Protein AF-A0A2S0NF89-F1 (afdb_monomer)

Organism: NCBI:txid1868589

Nearest PDB structures (foldseek):
  8f7n-assembly1_A-2  TM=2.399E-01  e=6.587E+00  Sinorhizobium meliloti

Sequence (178 aa):
MDDAQRKGRALWDAVATHLDEKYGTGPEWGEPDYHTLAAEPFEVRMLFVLGSIEYNIANGGWGQFLWNCLPHWRLMIDIAEKAYPMTGAPRHAEALGDLRRCCLHSEADAMATKRRAIAERNFLVHTYPLFGEFLDRARAYDDGQWQHVFYGDDAHLALLSWLAANEGLFRRYLGQVQ

Foldseek 3Di:
DDPLLVLLVVLLVLLQVVVCVVPVDGDQLQDPPGPLCVVPDLLSSLLCLLVLQLVQCQPQRLLSSLLRRPPPSVVSLVSPLVVCVLLPNNLVNVLSVVSVVLSVVCVVVSVVLSVVCVVVVVPPDDDSVSSVVSSVVSCVVPVPPSSVSSNDCVSVSSSSSSSSVPVQVSCVVSVNHD

Mean predicted aligned error: 4.63 Å

Radius of gyration: 16.93 Å; Cα contacts (8 Å, |Δi|>4): 186; chains: 1; bounding box: 43×29×52 Å

Solvent-accessible surface area (backbone atoms only — not comparable to full-atom values): 9806 Å² total; per-residue (Å²): 133,57,71,49,31,53,48,1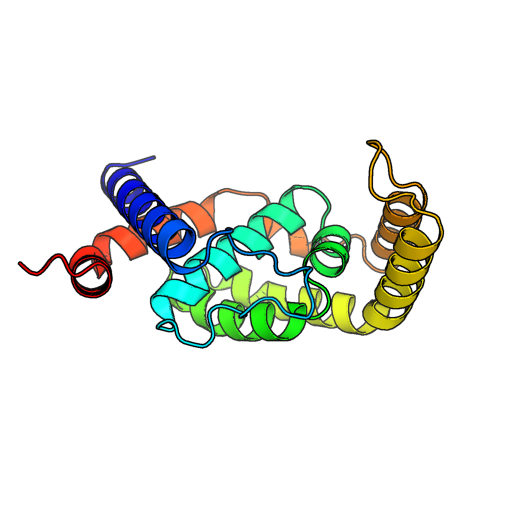0,47,55,51,49,53,52,53,50,51,53,45,28,72,73,64,75,53,70,93,49,49,45,44,85,83,47,73,80,53,72,91,49,57,69,80,60,43,38,52,59,38,47,53,48,51,37,54,25,37,54,73,53,31,66,43,38,30,46,61,50,21,35,79,46,47,64,62,41,50,64,44,36,55,57,40,26,51,74,32,73,27,48,71,56,28,63,41,44,59,58,50,50,53,51,42,68,71,44,44,68,58,48,54,54,44,51,53,48,38,59,75,68,63,49,82,79,62,101,66,46,65,63,55,53,55,48,40,52,55,39,45,72,76,53,80,49,78,69,53,62,72,43,64,54,61,65,54,60,49,32,38,18,37,43,43,40,76,42,40,74,59,56,32,48,72,71,68,49,74,128

InterPro domains:
  IPR025402 DNA mimic protein DMP19, C-terminal [PF14300] (42-120)

Secondary structure (DSSP, 8-state):
--HHHHHHHHHHHHHHHHHHHHHSS---TT-TT--TTTTS-HHHHHHHHHHHHHHHHHHH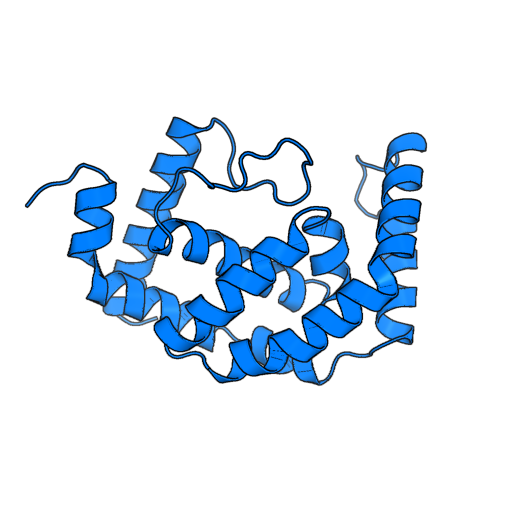HHHHHHHHHTTTHHHHHHHHHHHHHHTT-HHHHHHHHHHHHHHHHHHHHHHHHHHHHHHTTGGGSS--HHHHHHHHHHHHH---GGGGGGSSSHHHHHHHHHHHHTHHHHHHHTT---

pLDDT: mean 90.22, std 11.33, range [38.53, 98.44]

Structure (mmCIF, N/CA/C/O backbone):
data_AF-A0A2S0NF89-F1
#
_entry.id   AF-A0A2S0NF89-F1
#
loop_
_atom_site.group_PDB
_atom_site.id
_atom_site.type_symbol
_atom_site.label_atom_id
_atom_site.label_alt_id
_atom_site.label_comp_id
_atom_site.label_asym_id
_atom_site.label_entity_id
_atom_site.label_seq_id
_atom_site.pdbx_PDB_ins_code
_atom_site.Cartn_x
_atom_site.Cartn_y
_atom_site.Cartn_z
_atom_site.occupancy
_atom_site.B_iso_or_equiv
_atom_site.auth_seq_id
_atom_site.auth_comp_id
_atom_site.auth_asym_id
_atom_site.auth_atom_id
_atom_site.pdbx_PDB_model_num
ATOM 1 N N . MET A 1 1 ? -18.432 10.507 4.276 1.00 85.75 1 MET A N 1
ATOM 2 C CA . MET A 1 1 ? -17.743 9.964 5.458 1.00 85.75 1 MET A CA 1
ATOM 3 C C . MET A 1 1 ? -18.674 10.016 6.664 1.00 85.75 1 MET A C 1
ATOM 5 O O . MET A 1 1 ? -19.148 11.103 6.996 1.00 85.75 1 MET A O 1
ATOM 9 N N . ASP A 1 2 ? -18.983 8.873 7.270 1.00 95.50 2 ASP A N 1
ATOM 10 C CA . ASP A 1 2 ? -19.835 8.757 8.460 1.00 95.50 2 ASP A CA 1
ATOM 11 C C . ASP A 1 2 ? -19.042 8.904 9.777 1.00 95.50 2 ASP A C 1
ATOM 13 O O . ASP A 1 2 ? -17.865 9.273 9.777 1.00 95.50 2 ASP A O 1
ATOM 17 N N . ASP A 1 3 ? -19.709 8.694 10.914 1.00 96.44 3 ASP A N 1
ATOM 18 C CA . ASP A 1 3 ? -19.094 8.849 12.235 1.00 96.44 3 ASP A CA 1
ATOM 19 C C . ASP A 1 3 ? -18.033 7.790 12.548 1.00 96.44 3 ASP A C 1
ATOM 21 O O . ASP A 1 3 ? -16.957 8.119 13.053 1.00 96.44 3 ASP A O 1
ATOM 25 N N . ALA A 1 4 ? -18.296 6.536 12.171 1.00 95.62 4 ALA A N 1
ATOM 26 C CA . ALA A 1 4 ? -17.339 5.452 12.332 1.00 95.62 4 ALA A CA 1
ATOM 27 C C . ALA A 1 4 ? -16.079 5.735 11.508 1.00 95.62 4 ALA A C 1
ATOM 29 O O . ALA A 1 4 ? -14.970 5.657 12.024 1.00 95.62 4 ALA A O 1
ATOM 30 N N . GLN A 1 5 ? -16.237 6.173 10.263 1.00 97.06 5 GLN A N 1
ATOM 31 C CA . GLN A 1 5 ? -15.121 6.492 9.380 1.00 97.06 5 GLN A CA 1
ATOM 32 C C . GLN A 1 5 ? -14.290 7.677 9.895 1.00 97.06 5 GLN A C 1
ATOM 34 O O . GLN A 1 5 ? -13.062 7.615 9.874 1.00 97.06 5 GLN A O 1
ATOM 39 N N . ARG A 1 6 ? -14.921 8.731 10.437 1.00 97.56 6 ARG A N 1
ATOM 40 C CA . ARG A 1 6 ? -14.189 9.841 11.080 1.00 97.56 6 ARG A CA 1
ATOM 41 C C . ARG A 1 6 ? -13.385 9.375 12.293 1.00 97.56 6 ARG A C 1
ATOM 43 O O . ARG A 1 6 ? -12.233 9.773 12.455 1.00 97.56 6 ARG A O 1
ATOM 50 N N . LYS A 1 7 ? -13.971 8.517 13.131 1.00 97.38 7 LYS A N 1
ATOM 51 C CA . LYS A 1 7 ? -13.284 7.926 14.286 1.00 97.38 7 LYS A CA 1
ATOM 52 C C . LYS A 1 7 ? -12.113 7.041 13.855 1.00 97.38 7 LYS A C 1
ATOM 54 O O . LYS A 1 7 ? -11.029 7.144 14.422 1.00 97.38 7 LYS A O 1
ATOM 59 N N . GLY A 1 8 ? -12.316 6.214 12.832 1.00 97.19 8 GLY A N 1
ATOM 60 C CA . GLY A 1 8 ? -11.269 5.396 12.228 1.00 97.19 8 GLY A CA 1
ATOM 61 C C . GLY A 1 8 ? -10.119 6.236 11.689 1.00 97.19 8 GLY A C 1
ATOM 62 O O . GLY A 1 8 ? -8.961 5.920 11.946 1.00 97.19 8 GLY A O 1
ATOM 63 N N . ARG A 1 9 ? -10.428 7.354 11.021 1.00 97.50 9 ARG A N 1
ATOM 64 C CA . ARG A 1 9 ? -9.419 8.299 10.531 1.00 97.50 9 ARG A CA 1
ATOM 65 C C . ARG A 1 9 ? -8.596 8.892 11.671 1.00 97.50 9 ARG A C 1
ATOM 67 O O . ARG A 1 9 ? -7.375 8.890 11.589 1.00 97.50 9 ARG A O 1
ATOM 74 N N . ALA A 1 10 ? -9.243 9.326 12.750 1.00 97.19 10 ALA A N 1
ATOM 75 C CA . ALA A 1 10 ? -8.533 9.856 13.913 1.00 97.19 10 ALA A CA 1
ATOM 76 C C . ALA A 1 10 ? -7.601 8.811 14.559 1.00 97.19 10 ALA A C 1
ATOM 78 O O . ALA A 1 10 ? -6.503 9.149 14.996 1.00 97.19 10 ALA A O 1
ATOM 79 N N . LEU A 1 11 ? -8.015 7.538 14.597 1.00 97.00 11 LEU A N 1
ATOM 80 C CA . LEU A 1 11 ? -7.164 6.441 15.070 1.00 97.00 11 LEU A CA 1
ATOM 81 C C . LEU A 1 11 ? -5.983 6.181 14.135 1.00 97.00 11 LEU A C 1
ATOM 83 O O . LEU A 1 11 ? -4.871 6.000 14.623 1.00 97.00 11 LEU A O 1
ATOM 87 N N . TRP A 1 12 ? -6.205 6.188 12.817 1.00 95.94 12 TRP A N 1
ATOM 88 C CA . TRP A 1 12 ? -5.118 6.088 11.844 1.00 95.94 12 TRP A CA 1
ATOM 89 C C . TRP A 1 12 ? -4.093 7.192 12.067 1.00 95.94 12 TRP A C 1
ATOM 91 O O . TRP A 1 12 ? -2.909 6.898 12.201 1.00 95.94 12 TRP A O 1
ATOM 101 N N . ASP A 1 13 ? -4.543 8.447 12.120 1.00 95.31 13 ASP A N 1
ATOM 102 C CA . ASP A 1 13 ? -3.663 9.605 12.271 1.00 95.31 13 ASP A CA 1
ATOM 103 C C . ASP A 1 13 ? -2.830 9.484 13.561 1.00 95.31 13 ASP A C 1
ATOM 105 O O . ASP A 1 13 ? -1.622 9.701 13.533 1.00 95.31 13 ASP A O 1
ATOM 109 N N . ALA A 1 14 ? -3.430 9.027 14.667 1.00 95.94 14 ALA A N 1
ATOM 110 C CA . ALA A 1 14 ? -2.710 8.780 15.918 1.00 95.94 14 ALA A CA 1
ATOM 111 C C . ALA A 1 14 ? -1.657 7.660 15.808 1.00 95.94 14 ALA A C 1
ATOM 113 O O . ALA A 1 14 ? -0.559 7.796 16.345 1.00 95.94 14 ALA A O 1
ATOM 114 N N . VAL A 1 15 ? -1.968 6.560 15.110 1.00 94.62 15 VAL A N 1
ATOM 115 C CA . VAL A 1 15 ? -1.006 5.474 14.844 1.00 94.62 15 VAL A CA 1
ATOM 116 C C . VAL A 1 15 ? 0.136 5.961 13.954 1.00 94.62 15 VAL A C 1
ATOM 118 O O . VAL A 1 15 ? 1.290 5.646 14.232 1.00 94.62 15 VAL A O 1
ATOM 121 N N . ALA A 1 16 ? -0.165 6.747 12.920 1.00 91.75 16 ALA A N 1
ATOM 122 C CA . ALA A 1 16 ? 0.840 7.335 12.041 1.00 91.75 16 ALA A CA 1
ATOM 123 C C . ALA A 1 16 ? 1.781 8.264 12.816 1.00 91.75 16 ALA A C 1
ATOM 125 O O . ALA A 1 16 ? 2.987 8.057 12.773 1.00 91.75 16 ALA A O 1
ATOM 126 N N . THR A 1 17 ? 1.241 9.192 13.615 1.00 91.88 17 THR A N 1
ATOM 127 C CA . THR A 1 17 ? 2.055 10.064 14.477 1.00 91.88 17 THR A CA 1
ATOM 128 C C . THR A 1 17 ? 2.935 9.262 15.435 1.00 91.88 17 THR A C 1
ATOM 130 O O . THR A 1 17 ? 4.120 9.552 15.558 1.00 91.88 17 THR A O 1
ATOM 133 N N . HIS A 1 18 ? 2.394 8.221 16.074 1.00 92.00 18 HIS A N 1
ATOM 134 C CA . HIS A 1 18 ? 3.176 7.377 16.979 1.00 92.00 18 HIS A CA 1
ATOM 135 C C . HIS A 1 18 ? 4.356 6.686 16.277 1.00 92.00 18 HIS A C 1
ATOM 137 O O . HIS A 1 18 ? 5.455 6.607 16.827 1.00 92.00 18 HIS A O 1
ATOM 143 N N . LEU A 1 19 ? 4.140 6.179 15.062 1.00 89.19 19 LEU A N 1
ATOM 144 C CA . LEU A 1 19 ? 5.197 5.544 14.279 1.00 89.19 19 LEU A CA 1
ATOM 145 C C . LEU A 1 19 ? 6.230 6.556 13.782 1.00 89.19 19 LEU A C 1
ATOM 147 O O . LEU A 1 19 ? 7.422 6.265 13.860 1.00 89.19 19 LEU A O 1
ATOM 151 N N . ASP A 1 20 ? 5.797 7.737 13.343 1.00 87.62 20 ASP A N 1
ATOM 152 C CA . ASP A 1 20 ? 6.694 8.821 12.936 1.00 87.62 20 ASP A CA 1
ATOM 153 C C . ASP A 1 20 ? 7.600 9.251 14.102 1.00 87.62 20 ASP A C 1
ATOM 155 O O . ASP A 1 20 ? 8.805 9.414 13.927 1.00 87.62 20 ASP A O 1
ATOM 159 N N . GLU A 1 21 ? 7.061 9.356 15.321 1.00 88.94 21 GLU A N 1
ATOM 160 C CA . GLU A 1 21 ? 7.846 9.642 16.531 1.00 88.94 21 GLU A CA 1
ATOM 161 C C . GLU A 1 21 ? 8.834 8.516 16.872 1.00 88.94 21 GLU A C 1
ATOM 163 O O . GLU A 1 21 ? 9.964 8.778 17.289 1.00 88.94 21 GLU A O 1
ATOM 168 N N . LYS A 1 22 ? 8.418 7.256 16.700 1.00 87.25 22 LYS A N 1
ATOM 169 C CA . LYS A 1 22 ? 9.229 6.076 17.026 1.00 87.25 22 LYS A CA 1
ATOM 170 C C . LYS A 1 22 ? 10.379 5.857 16.043 1.00 87.25 22 LYS A C 1
ATOM 172 O O . LYS A 1 22 ? 11.439 5.379 16.450 1.00 87.25 22 LYS A O 1
ATOM 177 N N . TYR A 1 23 ? 10.163 6.166 14.769 1.00 83.00 23 TYR A N 1
ATOM 178 C CA . TYR A 1 23 ? 11.062 5.785 13.682 1.00 83.00 23 TYR A CA 1
ATOM 179 C C . TYR A 1 23 ? 11.687 6.962 12.926 1.00 83.00 23 TYR A C 1
ATOM 181 O O . TYR A 1 23 ? 12.639 6.763 12.176 1.00 83.00 23 TYR A O 1
ATOM 189 N N . GLY A 1 24 ? 11.227 8.191 13.165 1.00 76.88 24 GLY A N 1
ATOM 190 C CA . GLY A 1 24 ? 11.804 9.427 12.630 1.00 76.88 24 GLY A CA 1
ATOM 191 C C . GLY A 1 24 ? 11.343 9.794 11.218 1.00 76.88 24 GLY A C 1
ATOM 192 O O . GLY A 1 24 ? 11.373 10.974 10.871 1.00 76.88 24 GLY A O 1
ATOM 193 N N . THR A 1 25 ? 10.885 8.827 10.422 1.00 66.38 25 THR A N 1
ATOM 194 C CA . THR A 1 25 ? 10.228 9.039 9.126 1.00 66.38 25 THR A CA 1
ATOM 195 C C . THR A 1 25 ? 9.093 8.032 8.932 1.00 66.38 25 THR A C 1
ATOM 197 O O . THR A 1 25 ? 9.130 6.915 9.456 1.00 66.38 25 THR A O 1
ATOM 200 N N . GLY A 1 26 ? 8.067 8.437 8.180 1.00 61.22 26 GLY A N 1
ATOM 201 C CA . GLY A 1 26 ? 6.953 7.564 7.815 1.00 61.22 26 GLY A CA 1
ATOM 202 C C . GLY A 1 26 ? 7.373 6.429 6.869 1.00 61.22 26 GLY A C 1
ATOM 203 O O . GLY A 1 26 ? 8.541 6.317 6.493 1.00 61.22 26 GLY A O 1
ATOM 204 N N . PRO A 1 27 ? 6.439 5.547 6.467 1.00 60.66 27 PRO A N 1
ATOM 2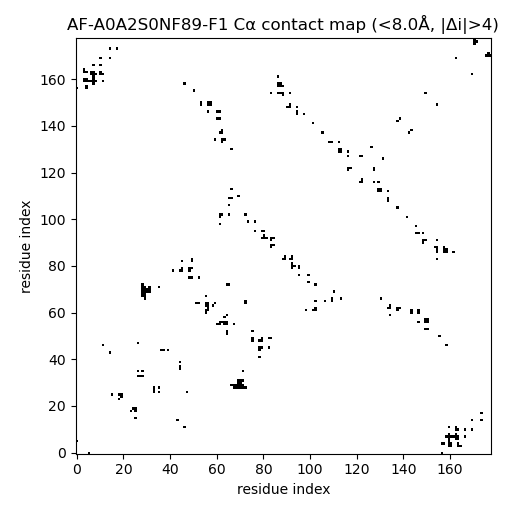05 C CA . PRO A 1 27 ? 6.793 4.398 5.655 1.00 60.66 27 PRO A CA 1
ATOM 206 C C . PRO A 1 27 ? 7.371 4.695 4.276 1.00 60.66 27 PRO A C 1
ATOM 208 O O . PRO A 1 27 ? 6.649 5.056 3.351 1.00 60.66 27 PRO A O 1
ATOM 211 N N . GLU A 1 28 ? 8.667 4.425 4.115 1.00 74.69 28 GLU A N 1
ATOM 212 C CA . GLU A 1 28 ? 9.392 4.524 2.850 1.00 74.69 28 GLU A CA 1
ATOM 213 C C . GLU A 1 28 ? 9.614 3.129 2.251 1.00 74.69 28 GLU A C 1
ATOM 215 O O . GLU A 1 28 ? 10.706 2.569 2.262 1.00 74.69 28 GLU A O 1
ATOM 220 N N . TRP A 1 29 ? 8.559 2.543 1.680 1.00 78.50 29 TRP A N 1
ATOM 221 C CA . TRP A 1 29 ? 8.601 1.205 1.060 1.00 78.50 29 TRP A CA 1
ATOM 222 C C . TRP A 1 29 ? 9.600 1.063 -0.102 1.00 78.50 29 TRP A C 1
ATOM 224 O O . TRP A 1 29 ? 9.869 -0.051 -0.555 1.00 78.50 29 TRP A O 1
ATOM 234 N N . GLY A 1 30 ? 10.120 2.185 -0.601 1.00 70.50 30 GLY A N 1
ATOM 235 C CA . GLY A 1 30 ? 11.118 2.247 -1.661 1.00 70.50 30 GLY A CA 1
ATOM 236 C C . GLY A 1 30 ? 12.563 2.155 -1.175 1.00 70.50 30 GLY A C 1
ATOM 237 O O . GLY A 1 30 ? 13.449 1.989 -2.020 1.00 70.50 30 GLY A O 1
ATOM 238 N N . GLU A 1 31 ? 12.792 2.265 0.137 1.00 74.88 31 GLU A N 1
ATOM 239 C CA . GLU A 1 31 ? 14.116 2.229 0.752 1.00 74.88 31 GLU A CA 1
ATOM 240 C C . GLU A 1 31 ? 14.493 0.791 1.153 1.00 74.88 31 GLU A C 1
ATOM 242 O O . GLU A 1 31 ? 13.755 0.135 1.899 1.00 74.88 31 GLU 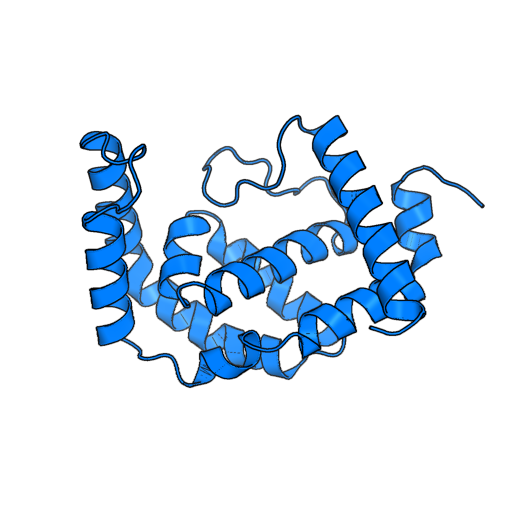A O 1
ATOM 247 N N . PRO A 1 32 ? 15.637 0.254 0.684 1.00 72.06 32 PRO A N 1
ATOM 248 C CA . PRO A 1 32 ? 16.055 -1.113 1.000 1.00 72.06 32 PRO A CA 1
ATOM 249 C C . PRO A 1 32 ? 16.185 -1.384 2.502 1.00 72.06 32 PRO A C 1
ATOM 251 O O . PRO A 1 32 ? 15.793 -2.457 2.957 1.00 72.06 32 PRO A O 1
ATOM 254 N N . ASP A 1 33 ? 16.676 -0.395 3.251 1.00 69.00 33 ASP A N 1
ATOM 255 C CA . ASP A 1 33 ? 16.909 -0.480 4.696 1.00 69.00 33 ASP A CA 1
ATOM 256 C C . ASP A 1 33 ? 15.690 -0.043 5.524 1.00 69.00 33 ASP A C 1
ATOM 258 O O . ASP A 1 33 ? 15.758 0.028 6.753 1.00 69.00 33 ASP A O 1
ATOM 262 N N . TYR A 1 34 ? 14.555 0.235 4.872 1.00 72.69 34 TYR A N 1
ATOM 263 C CA . TYR A 1 34 ? 13.322 0.550 5.575 1.00 72.69 34 TYR A CA 1
ATOM 264 C C . TYR A 1 34 ? 12.933 -0.609 6.495 1.00 72.69 34 TYR A C 1
ATOM 266 O O . TYR A 1 34 ? 12.860 -1.765 6.079 1.00 72.69 34 TYR A O 1
ATOM 274 N N . HIS A 1 35 ? 12.611 -0.310 7.753 1.00 71.81 35 HIS A N 1
ATOM 275 C CA . HIS A 1 35 ? 12.354 -1.313 8.791 1.00 71.81 35 HIS A CA 1
ATOM 276 C C . HIS A 1 35 ? 11.091 -2.172 8.565 1.00 71.81 35 HIS A C 1
ATOM 278 O O . HIS A 1 35 ? 10.733 -2.971 9.431 1.00 71.81 35 HIS A O 1
ATOM 284 N N . THR A 1 36 ? 10.385 -1.992 7.435 1.00 76.88 36 THR A N 1
ATOM 285 C CA . THR A 1 36 ? 9.167 -2.707 6.973 1.00 76.88 36 THR A CA 1
ATOM 286 C C . THR A 1 36 ? 8.047 -2.846 8.010 1.00 76.88 36 THR A C 1
ATOM 288 O O . THR A 1 36 ? 7.109 -3.624 7.830 1.00 76.88 36 THR A O 1
ATOM 291 N N . LEU A 1 37 ? 8.150 -2.088 9.108 1.00 83.88 37 LEU A N 1
ATOM 292 C CA . LEU A 1 37 ? 7.318 -2.187 10.300 1.00 83.88 37 LEU A CA 1
ATOM 293 C C . LEU A 1 37 ? 7.291 -3.620 10.858 1.00 83.88 37 LEU A C 1
ATOM 295 O O . LEU A 1 37 ? 6.318 -4.020 11.484 1.00 83.88 37 LEU A O 1
ATOM 299 N N . ALA A 1 38 ? 8.344 -4.418 10.641 1.00 83.50 38 ALA A N 1
ATOM 300 C CA . ALA A 1 38 ? 8.351 -5.844 10.984 1.00 83.50 38 ALA A CA 1
ATOM 301 C C . ALA A 1 38 ? 8.169 -6.116 12.489 1.00 83.50 38 ALA A C 1
ATOM 303 O O . ALA A 1 38 ? 7.659 -7.171 12.860 1.00 83.50 38 ALA A O 1
ATOM 304 N N . ALA A 1 39 ? 8.564 -5.163 13.339 1.00 87.31 39 ALA A N 1
ATOM 305 C CA . ALA A 1 39 ? 8.365 -5.216 14.786 1.00 87.31 39 ALA A CA 1
ATOM 306 C C . ALA A 1 39 ? 6.927 -4.871 15.222 1.00 87.31 39 ALA A C 1
ATOM 308 O O . ALA A 1 39 ? 6.580 -5.081 16.383 1.00 87.31 39 ALA A O 1
ATOM 309 N N . GLU A 1 40 ? 6.102 -4.339 14.317 1.00 92.12 40 GLU A N 1
ATOM 310 C CA . GLU A 1 40 ? 4.741 -3.910 14.617 1.00 92.12 40 GLU A CA 1
ATOM 311 C C . GLU A 1 40 ? 3.715 -5.044 14.464 1.00 92.12 40 GLU A C 1
ATOM 313 O O . GLU A 1 40 ? 3.868 -5.933 13.608 1.00 92.12 40 GLU A O 1
ATOM 318 N N . PRO A 1 41 ? 2.617 -5.008 15.245 1.00 94.69 41 PRO A N 1
ATOM 319 C CA . PRO A 1 41 ? 1.491 -5.916 15.066 1.00 94.69 41 PRO A CA 1
ATOM 320 C C . PRO A 1 41 ? 0.971 -5.914 13.626 1.00 94.69 41 PRO A C 1
ATOM 322 O O . PRO A 1 41 ? 1.084 -4.926 12.895 1.00 94.69 41 PRO A O 1
ATOM 325 N N . PHE A 1 42 ? 0.380 -7.032 13.200 1.00 95.56 42 PHE A N 1
ATOM 326 C CA . PHE A 1 42 ? -0.152 -7.163 11.841 1.00 95.56 42 PHE A CA 1
ATOM 327 C C . PHE A 1 42 ? -1.181 -6.068 11.521 1.00 95.56 42 PHE A C 1
ATOM 329 O O . PHE A 1 42 ? -1.123 -5.465 10.453 1.00 95.56 42 PHE A O 1
ATOM 336 N N . GLU A 1 43 ? -2.051 -5.761 12.480 1.00 95.69 43 GLU A N 1
ATOM 337 C CA . GLU A 1 43 ? -3.118 -4.764 12.391 1.00 95.69 43 GLU A CA 1
ATOM 338 C C . GLU A 1 43 ? -2.591 -3.344 12.172 1.00 95.69 43 GLU A C 1
ATOM 340 O O . GLU A 1 43 ? -3.264 -2.533 11.546 1.00 95.69 43 GLU A O 1
ATOM 345 N N . VAL A 1 44 ? -1.381 -3.048 12.651 1.00 94.81 44 VAL A N 1
ATOM 346 C CA . VAL A 1 44 ? -0.708 -1.764 12.418 1.00 94.81 44 VAL A CA 1
ATOM 347 C C . VAL A 1 44 ? -0.056 -1.760 11.040 1.00 94.81 44 VAL A C 1
ATOM 349 O O . VAL A 1 44 ? -0.261 -0.829 10.263 1.00 94.81 44 VAL A O 1
ATOM 352 N N . ARG A 1 45 ? 0.674 -2.829 10.693 1.00 93.88 45 ARG A N 1
ATOM 353 C CA . ARG A 1 45 ? 1.327 -2.961 9.379 1.00 93.88 45 ARG A CA 1
ATOM 354 C C . ARG A 1 45 ? 0.340 -2.841 8.224 1.00 93.88 45 ARG A C 1
ATOM 356 O O . ARG A 1 45 ? 0.635 -2.169 7.237 1.00 93.88 45 ARG A O 1
ATOM 363 N N . MET A 1 46 ? -0.826 -3.477 8.343 1.00 95.69 46 MET A N 1
ATOM 364 C CA . MET A 1 46 ? -1.818 -3.467 7.272 1.00 95.69 46 MET A CA 1
ATOM 365 C C . MET A 1 46 ? -2.329 -2.063 6.937 1.00 95.69 46 MET A C 1
ATOM 367 O O . MET A 1 46 ? -2.593 -1.823 5.767 1.00 95.69 46 MET A O 1
ATOM 371 N N . LEU A 1 47 ? -2.405 -1.123 7.891 1.00 94.62 47 LEU A N 1
ATOM 372 C CA . LEU A 1 47 ? -2.878 0.242 7.607 1.00 94.62 47 LEU A CA 1
ATOM 373 C C . LEU A 1 47 ? -2.017 0.887 6.517 1.00 94.62 47 LEU A C 1
ATOM 375 O O . LEU A 1 47 ? -2.500 1.288 5.460 1.00 94.62 47 LEU A O 1
ATOM 379 N N . PHE A 1 48 ? -0.705 0.889 6.735 1.00 91.69 48 PHE A N 1
ATOM 380 C CA . PHE A 1 48 ? 0.246 1.532 5.834 1.00 91.69 48 PHE A CA 1
ATOM 381 C C . PHE A 1 48 ? 0.410 0.778 4.523 1.00 91.69 48 PHE A C 1
ATOM 383 O O . PHE A 1 48 ? 0.588 1.408 3.481 1.00 91.69 48 PHE A O 1
ATOM 390 N N . VAL A 1 49 ? 0.323 -0.553 4.557 1.00 95.19 49 VAL A N 1
ATOM 391 C CA . VAL A 1 49 ? 0.361 -1.378 3.347 1.00 95.19 49 VAL A CA 1
ATOM 392 C C . VAL A 1 49 ? -0.845 -1.098 2.455 1.00 95.19 49 VAL A C 1
ATOM 394 O O . VAL A 1 49 ? -0.651 -0.784 1.282 1.00 95.19 49 VAL A O 1
ATOM 397 N N . LEU A 1 50 ? -2.066 -1.170 2.996 1.00 96.31 50 LEU A N 1
ATOM 398 C CA . LEU A 1 50 ? -3.288 -0.947 2.222 1.00 96.31 50 LEU A CA 1
ATOM 399 C C . LEU A 1 50 ? -3.328 0.479 1.664 1.00 96.31 50 LEU A C 1
ATOM 401 O O . LEU A 1 50 ? -3.489 0.656 0.458 1.00 96.31 50 LEU A O 1
ATOM 405 N N . GLY A 1 51 ? -3.045 1.481 2.506 1.00 93.62 51 GLY A N 1
ATOM 406 C CA . GLY A 1 51 ? -2.986 2.878 2.071 1.00 93.62 51 GLY A CA 1
ATOM 407 C C . GLY A 1 51 ? -1.941 3.125 0.979 1.00 93.62 51 GLY A C 1
ATOM 408 O O . GLY A 1 51 ? -2.195 3.876 0.042 1.00 93.62 51 GLY A O 1
ATOM 409 N N . SER A 1 52 ? -0.786 2.458 1.046 1.00 93.88 52 SER A N 1
ATOM 410 C CA . SER A 1 52 ? 0.261 2.598 0.027 1.00 93.88 52 SER A CA 1
ATOM 411 C C . SER A 1 52 ? -0.092 1.894 -1.284 1.00 93.88 52 SER A C 1
ATOM 413 O O . SER A 1 52 ? 0.214 2.426 -2.350 1.00 93.88 52 SER A O 1
ATOM 415 N N . ILE A 1 53 ? -0.730 0.720 -1.239 1.00 96.44 53 ILE A N 1
ATOM 416 C CA . ILE A 1 53 ? -1.211 0.031 -2.447 1.00 96.44 53 ILE A CA 1
ATOM 417 C C . ILE A 1 53 ? -2.255 0.897 -3.155 1.00 96.44 53 ILE A C 1
ATOM 419 O O . ILE A 1 53 ? -2.078 1.220 -4.329 1.00 96.44 53 ILE A O 1
ATOM 423 N N . GLU A 1 54 ? -3.289 1.324 -2.428 1.00 96.06 54 GLU A N 1
ATOM 424 C CA . GLU A 1 54 ? -4.385 2.140 -2.962 1.00 96.06 54 GLU A CA 1
ATOM 425 C C . GLU A 1 54 ? -3.862 3.456 -3.542 1.00 96.06 54 GLU A C 1
ATOM 427 O O . GLU A 1 54 ? -4.110 3.756 -4.709 1.00 96.06 54 GLU A O 1
ATOM 432 N N . TYR A 1 55 ? -3.039 4.190 -2.783 1.00 93.81 55 TYR A N 1
ATOM 433 C CA . TYR A 1 55 ? -2.444 5.448 -3.237 1.00 93.81 55 TYR A CA 1
ATOM 434 C C . TYR A 1 55 ? -1.647 5.283 -4.535 1.00 93.81 55 TYR A C 1
ATOM 436 O O . TYR A 1 55 ? -1.780 6.085 -5.460 1.00 93.81 55 TYR A O 1
ATOM 444 N N . ASN A 1 56 ? -0.784 4.270 -4.621 1.00 95.12 56 ASN A N 1
ATOM 445 C CA . ASN A 1 56 ? 0.074 4.125 -5.790 1.00 95.12 56 ASN A CA 1
ATOM 446 C C . ASN A 1 56 ? -0.704 3.678 -7.027 1.00 95.12 56 ASN A C 1
ATOM 448 O O . ASN A 1 56 ? -0.474 4.222 -8.109 1.00 95.12 56 ASN A O 1
ATOM 452 N N . ILE A 1 57 ? -1.637 2.736 -6.868 1.00 95.94 57 ILE A N 1
ATOM 453 C CA . ILE A 1 57 ? -2.457 2.259 -7.983 1.00 95.94 57 ILE A CA 1
ATOM 454 C C . ILE A 1 57 ? -3.385 3.372 -8.481 1.00 95.94 57 ILE A C 1
ATOM 456 O O . ILE A 1 57 ? -3.462 3.585 -9.690 1.00 95.94 57 ILE A O 1
ATOM 460 N N . ALA A 1 58 ? -4.026 4.129 -7.588 1.00 93.06 58 ALA A N 1
ATOM 461 C CA . ALA A 1 58 ? -4.909 5.228 -7.977 1.00 93.06 58 ALA A CA 1
ATOM 462 C C . ALA A 1 58 ? -4.176 6.376 -8.696 1.00 93.06 58 ALA A C 1
ATOM 464 O O . ALA A 1 58 ? -4.751 7.005 -9.582 1.00 93.06 58 ALA A O 1
ATOM 465 N N . ASN A 1 59 ? -2.909 6.639 -8.357 1.00 90.62 59 ASN A N 1
ATOM 466 C CA . ASN A 1 59 ? -2.159 7.762 -8.933 1.00 90.62 59 ASN A CA 1
ATOM 467 C C . ASN A 1 59 ? -1.423 7.437 -10.239 1.00 90.62 59 ASN A C 1
ATOM 469 O O . ASN A 1 59 ? -1.362 8.282 -11.130 1.00 90.62 59 ASN A O 1
ATOM 473 N N . GLY A 1 60 ? -0.852 6.239 -10.368 1.00 90.25 60 GLY A N 1
ATOM 474 C CA . GLY A 1 60 ? -0.036 5.881 -11.536 1.00 90.25 60 GLY A CA 1
ATOM 475 C C . GLY A 1 60 ? -0.087 4.404 -11.894 1.00 90.25 60 GLY A C 1
ATOM 476 O O . GLY A 1 60 ? 0.791 3.901 -12.600 1.00 90.25 60 GLY A O 1
ATOM 477 N N . GLY A 1 61 ? -1.107 3.704 -11.401 1.00 95.06 61 GLY A N 1
ATOM 478 C CA . GLY A 1 61 ? -1.313 2.288 -11.638 1.00 95.06 61 GLY A CA 1
ATOM 479 C C . GLY A 1 61 ? -0.281 1.383 -10.967 1.00 95.06 61 GLY A C 1
ATOM 480 O O . GLY A 1 61 ? 0.557 1.786 -10.156 1.00 95.06 61 GLY A O 1
ATOM 481 N N . TRP A 1 62 ? -0.334 0.114 -11.344 1.00 97.12 62 TRP A N 1
ATOM 482 C CA . TRP A 1 62 ? 0.509 -0.957 -10.839 1.00 97.12 62 TRP A CA 1
ATOM 483 C C . TRP A 1 62 ? 1.992 -0.698 -11.120 1.00 97.12 62 TRP A C 1
ATOM 485 O O . TRP A 1 62 ? 2.846 -1.099 -10.331 1.00 97.12 62 TRP A O 1
ATOM 495 N N . GLY A 1 63 ? 2.301 0.017 -12.209 1.00 96.19 63 GLY A N 1
ATOM 496 C CA . GLY A 1 63 ? 3.654 0.467 -12.518 1.00 96.19 63 GLY A CA 1
ATOM 497 C C . GLY A 1 63 ? 4.183 1.392 -11.423 1.00 96.19 63 GLY A C 1
ATOM 498 O O . GLY A 1 63 ? 5.249 1.137 -10.864 1.00 96.19 63 GLY A O 1
ATOM 499 N N . GLN A 1 64 ? 3.416 2.416 -11.037 1.00 95.00 64 GLN A N 1
ATOM 500 C CA . GLN A 1 64 ? 3.821 3.305 -9.948 1.00 95.00 64 GLN A CA 1
ATOM 501 C C . GLN A 1 64 ? 3.973 2.546 -8.625 1.00 95.00 64 GLN A C 1
ATOM 503 O O . GLN A 1 64 ? 4.950 2.775 -7.912 1.00 95.00 64 GLN A O 1
ATOM 508 N N . PHE A 1 65 ? 3.065 1.611 -8.324 1.00 96.56 65 PHE A N 1
ATOM 509 C CA . PHE A 1 65 ? 3.206 0.739 -7.154 1.00 96.56 65 PHE A CA 1
ATOM 510 C C . PHE A 1 65 ? 4.534 -0.021 -7.177 1.00 96.56 65 PHE A C 1
ATOM 512 O O . PHE A 1 65 ? 5.300 0.073 -6.222 1.00 96.56 65 PHE A O 1
ATOM 519 N N . LEU A 1 66 ? 4.860 -0.712 -8.272 1.00 96.38 66 LEU A N 1
ATOM 520 C CA . LEU A 1 66 ? 6.110 -1.463 -8.362 1.00 96.38 66 LEU A CA 1
ATOM 521 C C . LEU A 1 66 ? 7.329 -0.548 -8.183 1.00 96.38 66 LEU A C 1
ATOM 523 O O . LEU A 1 66 ? 8.244 -0.875 -7.433 1.00 96.38 66 LEU A O 1
ATOM 527 N N . TRP A 1 67 ? 7.336 0.616 -8.830 1.00 93.50 67 TRP A N 1
ATOM 528 C CA . TRP A 1 67 ? 8.446 1.565 -8.741 1.00 93.50 67 TRP A CA 1
ATOM 529 C C . TRP A 1 67 ? 8.688 2.068 -7.308 1.00 93.50 67 TRP A C 1
ATOM 531 O O . TRP A 1 67 ? 9.821 2.033 -6.804 1.00 93.50 67 TRP A O 1
ATOM 541 N N . ASN A 1 68 ? 7.617 2.518 -6.650 1.00 91.94 68 ASN A N 1
ATOM 542 C CA . ASN A 1 68 ? 7.680 3.122 -5.322 1.00 91.94 68 ASN A CA 1
ATOM 543 C C . ASN A 1 68 ? 7.877 2.088 -4.214 1.00 91.94 68 ASN A C 1
ATOM 545 O O . ASN A 1 68 ? 8.479 2.412 -3.197 1.00 91.94 68 ASN A O 1
ATOM 549 N N . CYS A 1 69 ? 7.420 0.853 -4.412 1.00 93.25 69 CYS A N 1
ATOM 550 C CA . CYS A 1 69 ? 7.447 -0.186 -3.387 1.00 93.25 69 CYS A CA 1
ATOM 551 C C . CYS A 1 69 ? 8.563 -1.219 -3.582 1.00 93.25 69 CYS A C 1
ATOM 553 O O . CYS A 1 69 ? 8.628 -2.181 -2.826 1.00 93.25 69 CYS A O 1
ATOM 555 N N . LEU A 1 70 ? 9.444 -1.081 -4.578 1.00 90.56 70 LEU A N 1
ATOM 556 C CA . LEU A 1 70 ? 10.649 -1.914 -4.682 1.00 90.56 70 LEU A CA 1
ATOM 557 C C . LEU A 1 70 ? 11.683 -1.533 -3.605 1.00 90.56 70 LEU A C 1
ATOM 559 O O . LEU A 1 70 ? 12.055 -0.357 -3.564 1.00 90.56 70 LEU A O 1
ATOM 563 N N . PRO A 1 71 ? 12.241 -2.508 -2.851 1.00 90.31 71 PRO A N 1
ATOM 564 C CA . PRO A 1 71 ? 12.158 -3.961 -3.085 1.00 90.31 71 PRO A CA 1
ATOM 565 C C . PRO A 1 71 ? 11.013 -4.692 -2.352 1.00 90.31 71 PRO A C 1
ATOM 567 O O . PRO A 1 71 ? 10.819 -5.891 -2.553 1.00 90.31 71 PRO A O 1
ATOM 570 N N . HIS A 1 72 ? 10.252 -3.997 -1.510 1.00 93.44 72 HIS A N 1
ATOM 571 C CA . HIS A 1 72 ? 9.331 -4.576 -0.525 1.00 93.44 72 HIS A CA 1
ATOM 572 C C . HIS A 1 72 ? 7.935 -4.958 -1.045 1.00 93.44 72 HIS A C 1
ATOM 574 O O . HIS A 1 72 ? 7.116 -5.467 -0.279 1.00 93.44 72 HIS A O 1
ATOM 580 N N . TRP A 1 73 ? 7.646 -4.777 -2.336 1.00 95.75 73 TRP A N 1
ATOM 581 C CA . TRP A 1 73 ? 6.312 -4.989 -2.913 1.00 95.75 73 TRP A CA 1
ATOM 582 C C . TRP A 1 73 ? 5.722 -6.378 -2.612 1.00 95.75 73 TRP A C 1
ATOM 584 O O . TRP A 1 73 ? 4.524 -6.484 -2.365 1.00 95.75 73 TRP A O 1
ATOM 594 N N . ARG A 1 74 ? 6.541 -7.444 -2.570 1.00 96.88 74 ARG A N 1
ATOM 595 C CA . ARG A 1 74 ? 6.069 -8.808 -2.250 1.00 96.88 74 ARG A CA 1
ATOM 596 C C . ARG A 1 74 ? 5.446 -8.880 -0.864 1.00 96.88 74 ARG A C 1
ATOM 598 O O . ARG A 1 74 ? 4.333 -9.371 -0.724 1.00 96.88 74 ARG A O 1
ATOM 605 N N . LEU A 1 75 ? 6.152 -8.344 0.131 1.00 95.31 75 LEU A N 1
ATOM 606 C CA . LEU A 1 75 ? 5.683 -8.293 1.513 1.00 95.31 75 LEU A CA 1
ATOM 607 C C . LEU A 1 75 ? 4.379 -7.497 1.615 1.00 95.31 75 LEU A C 1
ATOM 609 O O . LEU A 1 75 ? 3.468 -7.896 2.337 1.00 95.31 75 LEU A O 1
ATOM 613 N N . MET A 1 76 ? 4.279 -6.389 0.877 1.00 96.81 76 MET A N 1
ATOM 614 C CA . MET A 1 76 ? 3.060 -5.584 0.839 1.00 96.81 76 MET A CA 1
ATOM 615 C C . MET A 1 76 ? 1.878 -6.382 0.282 1.00 96.81 76 MET A C 1
ATOM 617 O O . MET A 1 76 ? 0.814 -6.382 0.895 1.00 96.81 76 MET A O 1
ATOM 621 N N . ILE A 1 77 ? 2.061 -7.120 -0.818 1.00 98.19 77 ILE A N 1
ATOM 622 C CA . ILE A 1 77 ? 0.996 -7.976 -1.359 1.00 98.19 77 ILE A CA 1
ATOM 623 C C . ILE A 1 77 ? 0.624 -9.085 -0.362 1.00 98.19 77 ILE A C 1
ATOM 625 O O . ILE A 1 77 ? -0.559 -9.278 -0.100 1.00 98.19 77 ILE A O 1
ATOM 629 N N . ASP A 1 78 ? 1.598 -9.755 0.259 1.00 97.25 78 ASP A N 1
ATOM 630 C CA . ASP A 1 78 ? 1.339 -10.833 1.230 1.00 97.25 78 ASP A CA 1
ATOM 631 C C . ASP A 1 78 ? 0.539 -10.348 2.459 1.00 97.25 78 ASP A C 1
ATOM 633 O O . ASP A 1 78 ? -0.277 -11.082 3.026 1.00 97.25 78 ASP A O 1
ATOM 637 N N . ILE A 1 79 ? 0.773 -9.106 2.900 1.00 97.69 79 ILE A N 1
ATOM 638 C CA . ILE A 1 79 ? -0.009 -8.469 3.969 1.00 97.69 79 ILE A CA 1
ATOM 639 C C . ILE A 1 79 ? -1.411 -8.117 3.461 1.00 97.69 79 ILE A C 1
ATOM 641 O O . ILE A 1 79 ? -2.400 -8.409 4.136 1.00 97.69 79 ILE A O 1
ATOM 645 N N . ALA A 1 80 ? -1.508 -7.520 2.273 1.00 98.00 80 ALA A N 1
ATOM 646 C CA . ALA A 1 80 ? -2.763 -7.054 1.700 1.00 98.00 80 ALA A CA 1
ATOM 647 C C . ALA A 1 80 ? -3.742 -8.194 1.376 1.00 98.00 80 ALA A C 1
ATOM 649 O O . ALA A 1 80 ? -4.940 -8.050 1.618 1.00 98.00 80 ALA A O 1
ATOM 650 N N . GLU A 1 81 ? -3.244 -9.353 0.932 1.00 98.12 81 GLU A N 1
ATOM 651 C CA . GLU A 1 81 ? -4.046 -10.562 0.681 1.00 98.12 81 GLU A CA 1
ATOM 652 C C . GLU A 1 81 ? -4.826 -11.006 1.927 1.00 98.12 81 GLU A C 1
ATOM 654 O O . GLU A 1 81 ? -5.959 -11.475 1.823 1.00 98.12 81 GLU A O 1
ATOM 659 N N . LYS A 1 82 ? -4.247 -10.818 3.118 1.00 97.88 82 LYS A N 1
ATOM 660 C CA . LYS A 1 82 ? -4.907 -11.111 4.399 1.00 97.88 82 LYS A CA 1
ATOM 661 C C . LYS A 1 82 ? -5.757 -9.944 4.890 1.00 97.88 82 LYS A C 1
ATOM 663 O O . LYS A 1 82 ? -6.823 -10.159 5.459 1.00 97.88 82 LYS A O 1
ATOM 668 N N . ALA A 1 83 ? -5.286 -8.718 4.686 1.00 98.00 83 ALA A N 1
ATOM 669 C CA . ALA A 1 83 ? -5.891 -7.521 5.251 1.00 98.00 83 ALA A CA 1
ATOM 670 C C . ALA A 1 83 ? -7.188 -7.102 4.543 1.00 98.00 83 ALA A C 1
ATOM 672 O O . ALA A 1 83 ? -8.160 -6.770 5.218 1.00 98.00 83 ALA A O 1
ATOM 673 N N . TYR A 1 84 ? -7.246 -7.157 3.209 1.00 98.19 84 TYR A N 1
ATOM 674 C CA . TYR A 1 84 ? -8.436 -6.741 2.461 1.00 98.19 84 TYR A CA 1
ATOM 675 C C . TYR A 1 84 ? -9.705 -7.529 2.836 1.00 98.19 84 TYR A C 1
ATOM 677 O O . TYR A 1 84 ? -10.743 -6.906 3.060 1.00 98.19 84 TYR A O 1
ATOM 685 N N . PRO A 1 85 ? -9.682 -8.869 2.985 1.00 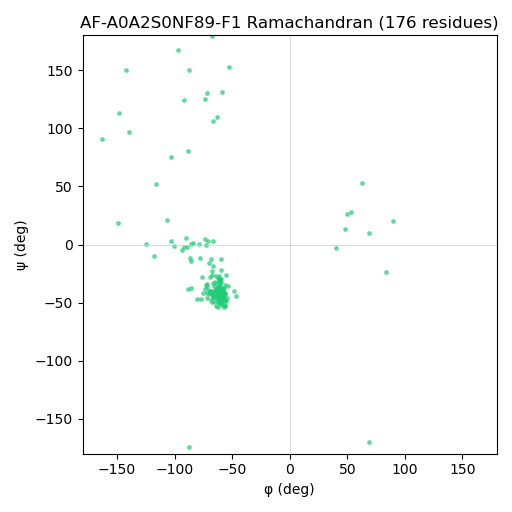97.88 85 PRO A N 1
ATOM 686 C CA . PRO A 1 85 ? -10.849 -9.598 3.478 1.00 97.88 85 PRO A CA 1
ATOM 687 C C . PRO A 1 85 ? -11.227 -9.212 4.914 1.00 97.88 85 PRO A C 1
ATOM 689 O O . PRO A 1 85 ? -12.413 -9.100 5.217 1.00 97.88 85 PRO A O 1
ATOM 692 N N . MET A 1 86 ? -10.241 -8.965 5.787 1.00 97.31 86 MET A N 1
ATOM 693 C CA . MET A 1 86 ? -10.479 -8.572 7.184 1.00 97.31 86 MET A CA 1
ATOM 694 C C . MET A 1 86 ? -11.210 -7.231 7.306 1.00 97.31 86 MET A C 1
ATOM 696 O O . MET A 1 86 ? -12.015 -7.065 8.222 1.00 97.31 86 MET A O 1
ATOM 700 N N . THR A 1 87 ? -10.952 -6.291 6.395 1.00 96.75 87 THR A N 1
ATOM 701 C CA . THR A 1 87 ? -11.579 -4.959 6.390 1.00 96.75 87 THR A CA 1
ATOM 702 C C . THR A 1 87 ? -12.887 -4.905 5.607 1.00 96.75 87 THR A C 1
ATOM 704 O O . THR A 1 87 ? -13.534 -3.864 5.594 1.00 96.75 87 THR A O 1
ATOM 707 N N . GLY A 1 88 ? -13.310 -6.008 4.978 1.00 96.12 88 GLY A N 1
ATOM 708 C CA . GLY A 1 88 ? -14.540 -6.063 4.184 1.00 96.12 88 GLY A CA 1
ATOM 709 C C . GLY A 1 88 ? -14.368 -5.703 2.704 1.00 96.12 88 GLY A C 1
ATOM 710 O O . GLY A 1 88 ? -15.352 -5.395 2.038 1.00 96.12 88 GLY A O 1
ATOM 711 N N . ALA A 1 89 ? -13.149 -5.782 2.165 1.00 96.81 89 ALA A N 1
ATOM 712 C CA . ALA A 1 89 ? -12.818 -5.478 0.771 1.00 96.81 89 ALA A CA 1
ATOM 713 C C . ALA A 1 89 ? -12.302 -6.706 -0.028 1.00 96.81 89 ALA A C 1
ATOM 715 O O . ALA A 1 89 ? -11.262 -6.625 -0.680 1.00 96.81 89 ALA A O 1
ATOM 716 N N . PRO A 1 90 ? -13.002 -7.860 -0.056 1.00 96.44 90 PRO A N 1
ATOM 717 C CA . PRO A 1 90 ? -12.486 -9.096 -0.665 1.00 96.44 90 PRO A CA 1
ATOM 718 C C . PRO A 1 90 ? -12.142 -8.970 -2.159 1.00 96.44 90 PRO A C 1
ATOM 720 O O . PRO A 1 90 ? -11.170 -9.566 -2.611 1.00 96.44 90 PRO A O 1
ATOM 723 N N . ARG A 1 91 ? -12.862 -8.131 -2.918 1.00 95.81 91 ARG A N 1
ATOM 724 C CA . ARG A 1 91 ? -12.567 -7.877 -4.342 1.00 95.81 91 ARG A CA 1
ATOM 725 C C . ARG A 1 91 ? -11.183 -7.263 -4.574 1.00 95.81 91 ARG A C 1
ATOM 727 O O . ARG A 1 91 ? -10.587 -7.484 -5.621 1.00 95.81 91 ARG A O 1
ATOM 734 N N . HIS A 1 92 ? -10.668 -6.498 -3.610 1.00 97.25 92 HIS A N 1
ATOM 735 C CA . HIS A 1 92 ? -9.305 -5.975 -3.692 1.00 97.25 92 HIS A CA 1
ATOM 736 C C . HIS A 1 92 ? -8.287 -7.104 -3.539 1.00 97.25 92 HIS A C 1
ATOM 738 O O . HIS A 1 92 ? -7.313 -7.143 -4.282 1.00 97.25 92 HIS A O 1
ATOM 744 N N . ALA A 1 93 ? -8.547 -8.061 -2.639 1.00 97.06 93 ALA A N 1
ATOM 745 C CA . ALA A 1 93 ? -7.702 -9.240 -2.461 1.00 97.06 93 ALA A CA 1
ATOM 746 C C . ALA A 1 93 ? -7.645 -10.105 -3.730 1.00 97.06 93 ALA A C 1
ATOM 748 O O . ALA A 1 93 ? -6.573 -10.569 -4.103 1.00 97.06 93 ALA A O 1
ATOM 749 N N . GLU A 1 94 ? -8.772 -10.280 -4.426 1.00 96.12 94 GLU A N 1
ATOM 750 C CA . GLU A 1 94 ? -8.828 -11.004 -5.707 1.00 96.12 94 GLU A CA 1
ATOM 751 C C . GLU A 1 94 ? -7.934 -10.349 -6.773 1.00 96.12 94 GLU A C 1
ATOM 753 O O . GLU A 1 94 ? -7.195 -11.037 -7.477 1.00 96.12 94 GLU A O 1
ATOM 758 N N . ALA A 1 95 ? -7.935 -9.015 -6.842 1.00 97.31 95 ALA A N 1
ATOM 759 C CA . ALA A 1 95 ? -7.132 -8.252 -7.795 1.00 97.31 95 ALA A CA 1
ATOM 760 C C . ALA A 1 95 ? -5.615 -8.291 -7.507 1.00 97.31 95 ALA A C 1
ATOM 762 O O . ALA A 1 95 ? -4.804 -7.994 -8.387 1.00 97.31 95 ALA A O 1
ATOM 763 N N . LEU A 1 96 ? -5.199 -8.697 -6.301 1.00 98.00 96 LEU A N 1
ATOM 764 C CA . LEU A 1 96 ? -3.779 -8.807 -5.955 1.00 98.00 96 LEU A CA 1
ATOM 765 C C . LEU A 1 96 ? -3.049 -9.911 -6.727 1.00 98.00 96 LEU A C 1
ATOM 767 O O . LEU A 1 96 ? -1.833 -9.817 -6.904 1.00 98.00 96 LEU A O 1
ATOM 771 N N . GLY A 1 97 ? -3.766 -10.923 -7.229 1.00 97.75 97 GLY A N 1
ATOM 772 C CA . GLY A 1 97 ? -3.184 -11.941 -8.105 1.00 97.75 97 GLY A CA 1
ATOM 773 C C . GLY A 1 97 ? -2.640 -11.337 -9.403 1.00 97.75 97 GLY A C 1
ATOM 774 O O . GLY A 1 97 ? -1.512 -11.636 -9.807 1.00 97.75 97 GLY A O 1
ATOM 775 N N . ASP A 1 98 ? -3.403 -10.427 -10.012 1.00 98.19 98 ASP A N 1
ATOM 776 C CA . ASP A 1 98 ? -2.980 -9.692 -11.203 1.00 98.19 98 ASP A CA 1
ATOM 777 C C . ASP A 1 98 ? -1.871 -8.689 -10.894 1.00 98.19 98 ASP A C 1
ATOM 779 O O . ASP A 1 98 ? -0.865 -8.659 -11.607 1.00 98.19 98 ASP A O 1
ATOM 783 N N . LEU A 1 99 ? -1.981 -7.951 -9.782 1.00 98.12 99 LEU A N 1
ATOM 784 C CA . LEU A 1 99 ? -0.908 -7.063 -9.331 1.00 98.12 99 LEU A CA 1
ATOM 785 C C . LEU A 1 99 ? 0.415 -7.827 -9.180 1.00 98.12 99 LEU A C 1
ATOM 787 O O . LEU A 1 99 ? 1.440 -7.414 -9.724 1.00 98.12 99 LEU A O 1
ATOM 791 N N . ARG A 1 100 ? 0.391 -8.980 -8.499 1.00 98.44 100 ARG A N 1
ATOM 792 C CA . ARG A 1 100 ? 1.563 -9.842 -8.306 1.00 98.44 100 ARG A CA 1
ATOM 793 C C . ARG A 1 100 ? 2.128 -10.319 -9.640 1.00 98.44 100 ARG A C 1
ATOM 795 O O . ARG A 1 100 ? 3.343 -10.275 -9.821 1.00 98.44 100 ARG A O 1
ATOM 802 N N . ARG A 1 101 ? 1.279 -10.757 -10.575 1.00 98.06 101 ARG A N 1
ATOM 803 C CA . ARG A 1 101 ? 1.694 -11.180 -11.923 1.00 98.06 101 ARG A CA 1
ATOM 804 C C . ARG A 1 101 ? 2.411 -10.051 -12.668 1.00 98.06 101 ARG A C 1
ATOM 806 O O . ARG A 1 101 ? 3.476 -10.294 -13.237 1.00 98.06 101 ARG A O 1
ATOM 813 N N . CYS A 1 102 ? 1.869 -8.834 -12.643 1.00 97.94 102 CYS A N 1
ATOM 814 C CA . CYS A 1 102 ? 2.494 -7.669 -13.272 1.00 97.94 102 CYS A CA 1
ATOM 815 C C . CYS A 1 102 ? 3.829 -7.306 -12.612 1.00 97.94 102 CYS A C 1
ATOM 817 O O . CYS A 1 102 ? 4.836 -7.141 -13.301 1.00 97.94 102 CYS A O 1
ATOM 819 N N . CYS A 1 103 ? 3.874 -7.277 -11.278 1.00 97.62 103 CYS A N 1
ATOM 820 C CA . CYS A 1 103 ? 5.104 -7.014 -10.535 1.00 97.62 103 CYS A CA 1
ATOM 821 C C . CYS A 1 103 ? 6.199 -8.046 -10.834 1.00 97.62 103 CYS A C 1
ATOM 823 O O . CYS A 1 103 ? 7.334 -7.659 -11.095 1.00 97.62 103 CYS A O 1
ATOM 825 N N . LEU A 1 104 ? 5.867 -9.342 -10.860 1.00 98.00 104 LEU A N 1
ATOM 826 C CA . LEU A 1 104 ? 6.821 -10.404 -11.204 1.00 98.00 104 LEU A CA 1
ATOM 827 C C . LEU A 1 104 ? 7.384 -10.247 -12.618 1.00 98.00 104 LEU A C 1
ATOM 829 O O . LEU A 1 104 ? 8.578 -10.457 -12.818 1.00 98.00 104 LEU A O 1
ATOM 833 N N . HIS A 1 105 ? 6.541 -9.887 -13.587 1.00 97.62 105 HIS A N 1
ATOM 834 C CA . HIS A 1 105 ? 6.972 -9.703 -14.970 1.00 97.62 105 HIS A CA 1
ATOM 835 C C . HIS A 1 105 ? 7.967 -8.541 -15.111 1.00 97.62 105 HIS A C 1
ATOM 837 O O . HIS A 1 105 ? 8.998 -8.680 -15.768 1.00 97.62 105 HIS A O 1
ATOM 843 N N . SER A 1 106 ? 7.674 -7.405 -14.475 1.00 97.56 106 SER A N 1
ATOM 844 C CA . SER A 1 106 ? 8.402 -6.150 -14.702 1.00 97.56 106 SER A CA 1
ATOM 845 C C . SER A 1 106 ? 9.455 -5.812 -13.648 1.00 97.56 106 SER A C 1
ATOM 847 O O . SER A 1 106 ? 10.140 -4.801 -13.790 1.00 97.56 106 SER A O 1
ATOM 849 N N . GLU A 1 107 ? 9.629 -6.629 -12.608 1.00 96.94 107 GLU A N 1
ATOM 850 C CA . GLU A 1 107 ? 10.561 -6.347 -11.508 1.00 96.94 107 GLU A CA 1
ATOM 851 C C . GLU A 1 107 ? 11.994 -6.080 -11.983 1.00 96.94 107 GLU A C 1
ATOM 853 O O . GLU A 1 107 ? 12.615 -5.108 -11.552 1.00 96.94 107 GLU A O 1
ATOM 858 N N . ALA A 1 108 ? 12.522 -6.912 -12.884 1.00 96.12 108 ALA A N 1
ATOM 859 C CA . ALA A 1 108 ? 13.895 -6.764 -13.362 1.00 96.12 108 ALA A CA 1
ATOM 860 C C . ALA A 1 108 ? 14.102 -5.441 -14.125 1.00 96.12 108 ALA A C 1
ATOM 862 O O . ALA A 1 108 ? 15.106 -4.757 -13.911 1.00 96.12 108 ALA A O 1
ATOM 863 N N . ASP A 1 109 ? 13.139 -5.058 -14.970 1.00 95.62 109 ASP A N 1
ATOM 864 C CA . ASP A 1 109 ? 13.155 -3.786 -15.704 1.00 95.62 109 ASP A CA 1
ATOM 865 C C . ASP A 1 109 ? 13.019 -2.590 -14.752 1.00 95.62 109 ASP A C 1
ATOM 867 O O . ASP A 1 109 ? 13.801 -1.638 -14.823 1.00 95.62 109 ASP A O 1
ATOM 871 N N . ALA A 1 110 ? 12.091 -2.667 -13.796 1.00 94.06 110 ALA A N 1
ATOM 872 C CA . ALA A 1 110 ? 11.896 -1.640 -12.779 1.00 94.06 110 ALA A CA 1
ATOM 873 C C . ALA A 1 110 ? 13.168 -1.430 -11.940 1.00 94.06 110 ALA A C 1
ATOM 875 O O . ALA A 1 110 ? 13.616 -0.298 -11.761 1.00 94.06 110 ALA A O 1
ATOM 876 N N . MET A 1 111 ? 13.818 -2.511 -11.492 1.00 92.69 111 MET A N 1
ATOM 877 C CA . MET A 1 111 ? 15.086 -2.441 -10.762 1.00 92.69 111 MET A CA 1
ATOM 878 C C . MET A 1 111 ? 16.213 -1.828 -11.598 1.00 92.69 111 MET A C 1
ATOM 880 O O . MET A 1 111 ? 16.952 -0.974 -11.101 1.00 92.69 111 MET A O 1
ATOM 884 N N . ALA A 1 112 ? 16.374 -2.257 -12.852 1.00 93.00 112 ALA A N 1
ATOM 885 C CA . ALA A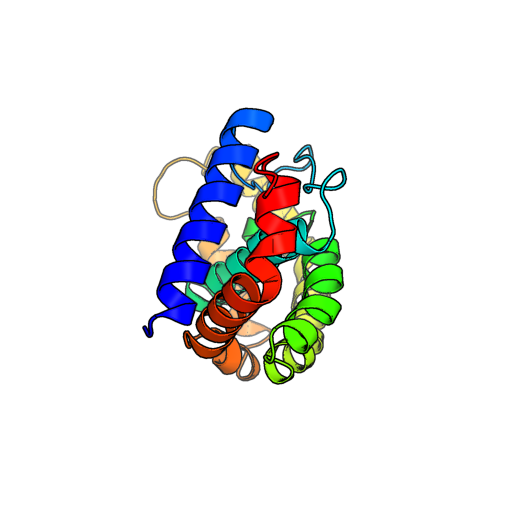 1 112 ? 17.402 -1.720 -13.741 1.00 93.00 112 ALA A CA 1
ATOM 886 C C . ALA A 1 112 ? 17.176 -0.225 -14.010 1.00 93.00 112 ALA A C 1
ATOM 888 O O . ALA A 1 112 ? 18.111 0.574 -13.927 1.00 93.00 112 ALA A O 1
ATOM 889 N N . THR A 1 113 ? 15.925 0.162 -14.255 1.00 92.25 113 THR A N 1
ATOM 890 C CA . THR A 1 113 ? 15.540 1.548 -14.526 1.00 92.25 113 THR A CA 1
ATOM 891 C C . THR A 1 113 ? 15.707 2.433 -13.288 1.00 92.25 113 THR A C 1
ATOM 893 O O . THR A 1 113 ? 16.285 3.515 -13.393 1.00 92.25 113 THR A O 1
ATOM 896 N N . LYS A 1 114 ? 15.322 1.957 -12.094 1.00 87.88 114 LYS A N 1
ATOM 897 C CA . LYS A 1 114 ? 15.529 2.672 -10.821 1.00 87.88 114 LYS A CA 1
ATOM 898 C C . LYS A 1 114 ? 17.021 2.870 -10.529 1.00 87.88 114 LYS A C 1
ATOM 900 O O . LYS A 1 114 ? 17.435 3.982 -10.212 1.00 87.88 114 LYS A O 1
ATOM 905 N N . ARG A 1 115 ? 17.863 1.846 -10.734 1.00 88.31 115 ARG A N 1
ATOM 906 C CA . ARG A 1 115 ? 19.334 1.965 -10.600 1.00 88.31 115 ARG A CA 1
ATOM 907 C C . ARG A 1 115 ? 19.926 3.011 -11.544 1.00 88.31 115 ARG A C 1
ATOM 909 O O . ARG A 1 115 ? 20.766 3.800 -11.116 1.00 88.31 115 ARG A O 1
ATOM 916 N N . ARG A 1 116 ? 19.483 3.039 -12.805 1.00 89.12 116 ARG A N 1
ATOM 917 C CA . ARG A 1 116 ? 19.898 4.066 -13.775 1.00 89.12 116 ARG A CA 1
ATOM 918 C C . ARG A 1 116 ? 19.481 5.462 -13.325 1.00 89.12 116 ARG A C 1
ATOM 920 O O . ARG A 1 116 ? 20.318 6.356 -13.302 1.00 89.12 116 ARG A O 1
ATOM 927 N N . ALA A 1 117 ? 18.236 5.629 -12.882 1.00 85.12 117 ALA A N 1
ATOM 928 C CA . ALA A 1 117 ? 17.746 6.910 -12.383 1.00 85.12 117 ALA A CA 1
ATOM 929 C C . ALA A 1 117 ? 18.574 7.434 -11.194 1.00 85.12 117 ALA A C 1
ATOM 931 O O . ALA A 1 117 ? 18.881 8.627 -11.153 1.00 85.12 117 ALA A O 1
ATOM 932 N N . ILE A 1 118 ? 18.992 6.549 -10.274 1.00 82.69 118 ILE A N 1
ATOM 933 C CA . ILE A 1 118 ? 19.857 6.902 -9.134 1.00 82.69 118 ILE A CA 1
ATOM 934 C C . ILE A 1 118 ? 21.227 7.360 -9.643 1.00 82.69 118 ILE A C 1
ATOM 936 O O . ILE A 1 118 ? 21.712 8.422 -9.252 1.00 82.69 118 ILE A O 1
ATOM 940 N N . ALA A 1 119 ? 21.840 6.582 -10.539 1.00 84.38 119 ALA A N 1
ATOM 941 C CA . ALA A 1 119 ? 23.160 6.882 -11.091 1.00 84.38 119 ALA A CA 1
ATOM 942 C C . ALA A 1 119 ? 23.189 8.214 -11.860 1.00 84.38 119 ALA A C 1
ATOM 944 O O . ALA A 1 119 ? 24.152 8.971 -11.755 1.00 84.38 119 ALA A O 1
ATOM 945 N N . GLU A 1 120 ? 22.116 8.527 -12.585 1.00 82.81 120 GLU A N 1
ATOM 946 C CA . GLU A 1 120 ? 21.984 9.754 -13.374 1.00 82.81 120 GLU A CA 1
ATOM 947 C C . GLU A 1 120 ? 21.629 10.989 -12.518 1.00 82.81 120 GLU A C 1
ATOM 949 O O . GLU A 1 120 ? 21.484 12.082 -13.059 1.00 82.81 120 GLU A O 1
ATOM 954 N N . ARG A 1 121 ? 21.490 10.846 -11.184 1.00 69.88 121 ARG A N 1
ATOM 955 C CA . ARG A 1 121 ? 21.000 11.893 -10.256 1.00 69.88 121 ARG A CA 1
ATOM 956 C C . ARG A 1 121 ? 19.701 12.550 -10.717 1.00 69.88 121 ARG A C 1
ATOM 958 O O . ARG A 1 121 ? 19.381 13.669 -10.318 1.00 69.88 121 ARG A O 1
ATOM 965 N N . ASN A 1 122 ? 18.914 11.826 -11.504 1.00 63.03 122 ASN A N 1
ATOM 966 C CA . ASN A 1 122 ? 17.661 12.326 -12.037 1.00 63.03 122 ASN A CA 1
ATOM 967 C C . ASN A 1 122 ? 16.571 12.415 -10.959 1.00 63.03 122 ASN A C 1
ATOM 969 O O . ASN A 1 122 ? 15.502 12.897 -11.276 1.00 63.03 122 ASN A O 1
ATOM 973 N N . PHE A 1 123 ? 16.857 12.044 -9.701 1.00 55.38 123 PHE A N 1
ATOM 974 C CA . PHE A 1 123 ? 15.953 11.915 -8.544 1.00 55.38 123 PHE A CA 1
ATOM 975 C C . PHE A 1 123 ? 15.393 13.210 -7.915 1.00 55.38 123 PHE A C 1
ATOM 977 O O . PHE A 1 123 ? 14.703 13.115 -6.909 1.00 55.38 123 PHE A O 1
ATOM 984 N N . LEU A 1 124 ? 15.669 14.412 -8.440 1.00 45.75 124 LEU A N 1
ATOM 985 C CA . LEU A 1 124 ? 15.324 15.656 -7.720 1.00 45.75 124 LEU A CA 1
ATOM 986 C C . LEU A 1 124 ? 14.461 16.679 -8.475 1.00 45.75 124 LEU A C 1
ATOM 988 O O . LEU A 1 124 ? 14.142 17.711 -7.889 1.00 45.75 124 LEU A O 1
ATOM 992 N N . VAL A 1 125 ? 14.036 16.444 -9.725 1.00 39.53 125 VAL A N 1
ATOM 993 C CA . VAL A 1 125 ? 13.232 17.446 -10.459 1.00 39.53 125 VAL A CA 1
ATOM 994 C C . VAL A 1 125 ? 12.099 16.813 -11.280 1.00 39.53 125 VAL A C 1
ATOM 996 O O . VAL A 1 125 ? 12.303 16.354 -12.396 1.00 39.53 125 VAL A O 1
ATOM 999 N N . HIS A 1 126 ? 10.903 16.818 -10.683 1.00 38.53 126 HIS A N 1
ATOM 1000 C CA . HIS A 1 126 ? 9.521 16.895 -11.209 1.00 38.53 126 HIS A CA 1
ATOM 1001 C C . HIS A 1 126 ? 9.027 16.157 -12.470 1.00 38.53 126 HIS A C 1
ATOM 1003 O O . HIS A 1 126 ? 7.824 16.166 -12.701 1.00 38.53 126 HIS A O 1
ATOM 1009 N N . THR A 1 127 ? 9.847 15.435 -13.218 1.00 52.06 127 THR A N 1
ATOM 1010 C CA . THR A 1 127 ? 9.401 14.503 -14.266 1.00 52.06 127 THR A CA 1
ATOM 1011 C C . THR A 1 127 ? 10.574 13.593 -14.568 1.00 52.06 127 THR A C 1
ATOM 1013 O O . THR A 1 127 ? 11.419 13.939 -15.385 1.00 52.06 127 THR A O 1
ATOM 1016 N N . TYR A 1 128 ? 10.665 12.458 -13.875 1.00 68.56 128 TYR A N 1
ATOM 1017 C CA . TYR A 1 128 ? 11.687 11.443 -14.127 1.00 68.56 128 TYR A CA 1
ATOM 1018 C C . TYR A 1 128 ? 11.437 10.823 -15.507 1.00 68.56 128 TYR A C 1
ATOM 1020 O O . TYR A 1 128 ? 10.506 10.021 -15.623 1.00 68.56 128 TYR A O 1
ATOM 1028 N N . PRO A 1 129 ? 12.234 11.123 -16.550 1.00 81.56 129 PRO A N 1
ATOM 1029 C CA . PRO A 1 129 ? 11.983 10.564 -17.878 1.00 81.56 129 PRO A CA 1
ATOM 1030 C C . PRO A 1 129 ? 12.004 9.034 -17.820 1.00 81.56 129 PRO A C 1
ATOM 1032 O O . PRO A 1 129 ? 11.118 8.383 -18.350 1.00 81.56 129 PRO A O 1
ATOM 1035 N N . LEU A 1 130 ? 12.915 8.472 -17.019 1.00 87.69 130 LEU A N 1
ATOM 1036 C CA . LEU A 1 130 ? 13.026 7.034 -16.781 1.00 87.69 130 LEU A CA 1
ATOM 1037 C C . LEU A 1 130 ? 11.833 6.422 -16.031 1.00 87.69 130 LEU A C 1
ATOM 1039 O O . LEU A 1 130 ? 11.483 5.275 -16.294 1.00 87.69 130 LEU A O 1
ATOM 1043 N N . PHE A 1 131 ? 11.195 7.159 -15.116 1.00 88.94 131 PHE A N 1
ATOM 1044 C CA . PHE A 1 131 ? 9.950 6.700 -14.489 1.00 88.94 131 PHE A CA 1
ATOM 1045 C C . PHE A 1 131 ? 8.822 6.680 -15.515 1.00 88.94 131 PHE A C 1
ATOM 1047 O O . PHE A 1 131 ? 8.134 5.675 -15.623 1.00 88.94 131 PHE A O 1
ATOM 1054 N N . GLY A 1 132 ? 8.665 7.761 -16.290 1.00 89.94 132 GLY A N 1
ATOM 1055 C CA . GLY A 1 132 ? 7.657 7.849 -17.348 1.00 89.94 132 GLY A CA 1
ATOM 1056 C C . GLY A 1 132 ? 7.834 6.746 -18.389 1.00 89.94 132 GLY A C 1
ATOM 1057 O O . GLY A 1 132 ? 6.899 6.003 -18.661 1.00 89.94 132 GLY A O 1
ATOM 1058 N N . GLU A 1 133 ? 9.063 6.552 -18.871 1.00 92.12 133 GLU A N 1
ATOM 1059 C CA . GLU A 1 133 ? 9.425 5.463 -19.779 1.00 92.12 133 GLU A CA 1
ATOM 1060 C C . GLU A 1 133 ? 9.092 4.086 -19.194 1.00 92.12 133 GLU A C 1
ATOM 1062 O O . GLU A 1 133 ? 8.616 3.206 -19.911 1.00 92.12 133 GLU A O 1
ATOM 1067 N N . PHE A 1 134 ? 9.353 3.875 -17.902 1.00 93.62 134 PHE A N 1
ATOM 1068 C CA . PHE A 1 134 ? 8.984 2.635 -17.231 1.00 93.62 134 PHE A CA 1
ATOM 1069 C C . PHE A 1 134 ? 7.461 2.471 -17.134 1.00 93.62 134 PHE A C 1
ATOM 1071 O O . PHE A 1 134 ? 6.951 1.402 -17.462 1.00 93.62 134 PHE A O 1
ATOM 1078 N N . LEU A 1 135 ? 6.722 3.516 -16.749 1.00 93.38 135 LEU A N 1
ATOM 1079 C CA . LEU A 1 135 ? 5.259 3.477 -16.691 1.00 93.38 135 LEU A CA 1
ATOM 1080 C C . LEU A 1 135 ? 4.629 3.205 -18.059 1.00 93.38 135 LEU A C 1
ATOM 1082 O O . LEU A 1 135 ? 3.614 2.516 -18.138 1.00 93.38 135 LEU A O 1
ATOM 1086 N N . ASP A 1 136 ? 5.210 3.724 -19.137 1.00 93.69 136 ASP A N 1
ATOM 1087 C CA . ASP A 1 136 ? 4.723 3.481 -20.494 1.00 93.69 136 ASP A CA 1
ATOM 1088 C C . ASP A 1 136 ? 4.950 2.024 -20.914 1.00 93.69 136 ASP A C 1
ATOM 1090 O O . ASP A 1 136 ? 4.045 1.396 -21.465 1.00 93.69 136 ASP A O 1
ATOM 1094 N N . ARG A 1 137 ? 6.107 1.437 -20.571 1.00 95.19 137 ARG A N 1
ATOM 1095 C CA . ARG A 1 137 ? 6.354 -0.002 -20.779 1.00 95.19 137 ARG A CA 1
ATOM 1096 C C . ARG A 1 137 ? 5.444 -0.879 -19.922 1.00 95.19 137 ARG A C 1
ATOM 1098 O O . ARG A 1 137 ? 4.934 -1.878 -20.420 1.00 95.19 137 ARG A O 1
ATOM 1105 N N . ALA A 1 138 ? 5.211 -0.500 -18.666 1.00 93.81 138 ALA A N 1
ATOM 1106 C CA . ALA A 1 138 ? 4.279 -1.189 -17.781 1.00 93.81 138 ALA A CA 1
ATOM 1107 C C . ALA A 1 138 ? 2.863 -1.192 -18.384 1.00 93.81 138 ALA A C 1
ATOM 1109 O O . ALA A 1 138 ? 2.283 -2.252 -18.606 1.00 93.81 138 ALA A O 1
ATOM 1110 N N . ARG A 1 139 ? 2.342 -0.024 -18.775 1.00 92.12 139 ARG A N 1
ATOM 1111 C CA . ARG A 1 139 ? 1.018 0.092 -19.412 1.00 92.12 139 ARG A CA 1
ATOM 1112 C C . ARG A 1 139 ? 0.900 -0.685 -20.725 1.00 92.12 139 ARG A C 1
ATOM 1114 O O . ARG A 1 139 ? -0.175 -1.187 -21.027 1.00 92.12 139 ARG A O 1
ATOM 1121 N N . ALA A 1 140 ? 1.985 -0.806 -21.491 1.00 93.88 140 ALA A N 1
ATOM 1122 C CA . ALA A 1 140 ? 2.003 -1.610 -22.712 1.00 93.88 140 ALA A CA 1
ATOM 1123 C C . ALA A 1 140 ? 1.919 -3.127 -22.453 1.00 93.88 140 ALA A C 1
ATOM 1125 O O . ALA A 1 140 ? 1.428 -3.856 -23.312 1.00 93.88 140 ALA A O 1
ATOM 1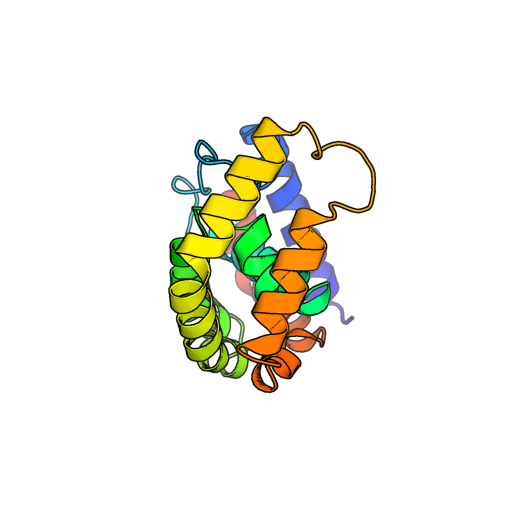126 N N . TYR A 1 141 ? 2.399 -3.608 -21.300 1.00 94.00 141 TYR A N 1
ATOM 1127 C CA . TYR A 1 141 ? 2.288 -5.017 -20.912 1.00 94.00 141 TYR A CA 1
ATOM 1128 C C . TYR A 1 141 ? 0.881 -5.372 -20.416 1.00 94.00 141 TYR A C 1
ATOM 1130 O O . TYR A 1 141 ? 0.322 -6.389 -20.823 1.00 94.00 141 TYR A O 1
ATOM 1138 N N . ASP A 1 142 ? 0.315 -4.544 -19.539 1.00 93.38 142 ASP A N 1
ATOM 1139 C CA . ASP A 1 142 ? -1.003 -4.764 -18.945 1.00 93.38 142 ASP A CA 1
ATOM 1140 C C . ASP A 1 142 ? -1.646 -3.397 -18.685 1.00 93.38 142 ASP A C 1
ATOM 1142 O O . ASP A 1 142 ? -1.169 -2.618 -17.850 1.00 93.38 142 ASP A O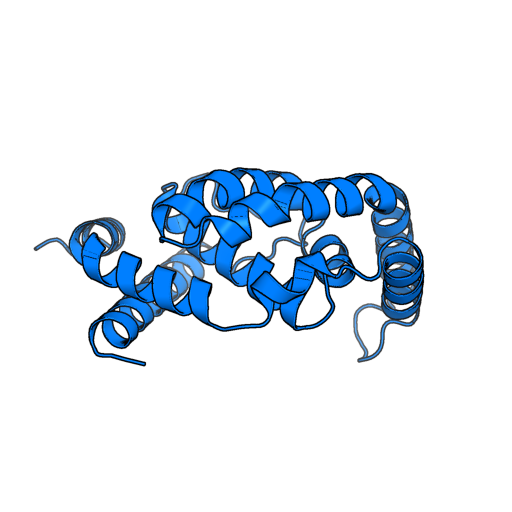 1
ATOM 1146 N N . ASP A 1 143 ? -2.723 -3.102 -19.420 1.00 82.44 143 ASP A N 1
ATOM 1147 C CA . ASP A 1 143 ? -3.497 -1.861 -19.280 1.00 82.44 143 ASP A CA 1
ATOM 1148 C C . ASP A 1 143 ? -4.257 -1.801 -17.942 1.00 82.44 143 ASP A C 1
ATOM 1150 O O . ASP A 1 143 ? -4.724 -0.743 -17.519 1.00 82.44 143 ASP A O 1
ATOM 1154 N N . GLY A 1 144 ? -4.320 -2.943 -17.253 1.00 83.50 144 GLY A N 1
ATOM 1155 C CA . GLY A 1 144 ? -4.776 -3.117 -15.896 1.00 83.50 144 GLY A CA 1
ATOM 1156 C C . GLY A 1 144 ? -6.226 -2.748 -15.706 1.00 83.50 144 GLY A C 1
ATOM 1157 O O . GLY A 1 144 ? -6.555 -2.012 -14.779 1.00 83.50 144 GLY A O 1
ATOM 1158 N N . GLN A 1 145 ? -7.100 -3.331 -16.530 1.00 89.94 145 GLN A N 1
ATOM 1159 C CA . GLN A 1 145 ? -8.542 -3.282 -16.295 1.00 89.94 145 GLN A CA 1
ATOM 1160 C C . GLN A 1 145 ? -8.885 -3.647 -14.849 1.00 89.94 145 GLN A C 1
ATOM 1162 O O . GLN A 1 145 ? -9.701 -2.969 -14.252 1.00 89.94 145 GLN A O 1
ATOM 1167 N N . TRP A 1 146 ? -8.225 -4.635 -14.235 1.00 95.06 146 TRP A N 1
ATOM 1168 C CA . TRP A 1 146 ? -8.421 -5.036 -12.832 1.00 95.06 146 TRP A CA 1
ATOM 1169 C C . TRP A 1 146 ? -8.140 -3.920 -11.805 1.00 95.06 146 TRP A C 1
ATOM 1171 O O . TRP A 1 146 ? -8.686 -3.961 -10.705 1.00 95.06 146 TRP A O 1
ATOM 1181 N N . GLN A 1 147 ? -7.350 -2.899 -12.153 1.00 95.25 147 GLN A N 1
ATOM 1182 C CA . GLN A 1 147 ? -6.960 -1.814 -11.245 1.00 95.25 147 GLN A CA 1
ATOM 1183 C C . GLN A 1 147 ? -8.134 -0.920 -10.837 1.00 95.25 147 GLN A C 1
ATOM 1185 O O . GLN A 1 147 ? -8.042 -0.239 -9.819 1.00 95.25 147 GLN A O 1
ATOM 1190 N N . HIS A 1 148 ? -9.242 -0.942 -11.591 1.00 94.38 148 HIS A N 1
ATOM 1191 C CA . HIS A 1 148 ? -10.425 -0.121 -11.312 1.00 94.38 148 HIS A CA 1
ATOM 1192 C C . HIS A 1 148 ? -10.979 -0.317 -9.900 1.00 94.38 148 HIS A C 1
ATOM 1194 O O . HIS A 1 148 ? -11.607 0.594 -9.363 1.00 94.38 148 HIS A O 1
ATOM 1200 N N . VAL A 1 149 ? -10.750 -1.486 -9.289 1.00 95.06 149 VAL A N 1
ATOM 1201 C CA . VAL A 1 149 ? -11.204 -1.747 -7.920 1.00 95.06 149 VAL A CA 1
ATOM 1202 C C . VAL A 1 149 ? -10.529 -0.819 -6.906 1.00 95.06 149 VAL A C 1
ATOM 1204 O O . VAL A 1 149 ? -11.166 -0.494 -5.916 1.00 95.06 149 VAL A O 1
ATOM 1207 N N . PHE A 1 150 ? -9.314 -0.333 -7.190 1.00 95.50 150 PHE A N 1
ATOM 1208 C CA . PHE A 1 150 ? -8.517 0.531 -6.311 1.00 95.50 150 PHE A CA 1
ATOM 1209 C C . PHE A 1 150 ? -8.725 2.038 -6.552 1.00 95.50 150 PHE A C 1
ATOM 1211 O O . PHE A 1 150 ? -8.096 2.848 -5.881 1.00 95.50 150 PHE A O 1
ATOM 1218 N N . TYR A 1 151 ? -9.540 2.444 -7.534 1.00 91.69 151 TYR A N 1
ATOM 1219 C CA . TYR A 1 151 ? -9.725 3.867 -7.876 1.00 91.69 151 TYR A CA 1
ATOM 1220 C C . TYR A 1 151 ? -10.793 4.570 -7.034 1.00 91.69 151 TYR A C 1
ATOM 1222 O O . TYR A 1 151 ? -10.890 5.795 -7.064 1.00 91.69 151 TYR A O 1
ATOM 1230 N N . GLY A 1 152 ? -11.622 3.802 -6.329 1.00 89.25 152 GLY A N 1
ATOM 1231 C CA . GLY A 1 152 ? -12.626 4.329 -5.413 1.00 89.25 152 GLY A CA 1
ATOM 1232 C C . GLY A 1 152 ? -12.146 4.323 -3.966 1.00 89.25 152 GLY A C 1
ATOM 1233 O O . GLY A 1 152 ? -11.187 3.644 -3.613 1.00 89.25 152 GLY A O 1
ATOM 1234 N N . ASP A 1 153 ? -12.893 5.015 -3.112 1.00 90.56 153 ASP A N 1
ATOM 1235 C CA . ASP A 1 153 ? -12.607 5.071 -1.677 1.00 90.56 153 ASP A CA 1
ATOM 1236 C C . ASP A 1 153 ? -13.217 3.890 -0.899 1.00 90.56 153 ASP A C 1
ATOM 1238 O O . ASP A 1 153 ? -13.086 3.832 0.318 1.00 90.56 153 ASP A O 1
ATOM 1242 N N . ASP A 1 154 ? -13.907 2.946 -1.550 1.00 91.75 154 ASP A N 1
ATOM 1243 C CA . ASP A 1 154 ? -14.709 1.922 -0.861 1.00 91.75 154 ASP A CA 1
ATOM 1244 C C . ASP A 1 154 ? -13.882 1.070 0.116 1.00 91.75 154 ASP A C 1
ATOM 1246 O O . ASP A 1 154 ? -14.289 0.881 1.265 1.00 91.75 154 ASP A O 1
ATOM 1250 N N . ALA A 1 155 ? -12.705 0.585 -0.300 1.00 94.19 155 ALA A N 1
ATOM 1251 C CA . ALA A 1 155 ? -11.822 -0.179 0.585 1.00 94.19 155 ALA A CA 1
ATOM 1252 C C . ALA A 1 155 ? -11.221 0.687 1.693 1.00 94.19 155 ALA A C 1
ATOM 1254 O O . ALA A 1 155 ? -11.181 0.252 2.847 1.00 94.19 155 ALA A O 1
ATOM 1255 N N . HIS A 1 156 ? -10.833 1.923 1.370 1.00 94.69 156 HIS A N 1
ATOM 1256 C CA . HIS A 1 156 ? -10.334 2.874 2.354 1.00 94.69 156 HIS A CA 1
ATOM 1257 C C . HIS A 1 156 ? -11.387 3.152 3.435 1.00 94.69 156 HIS A C 1
ATOM 1259 O O . HIS A 1 156 ? -11.124 3.033 4.630 1.00 94.69 156 HIS A O 1
ATOM 1265 N N . LEU A 1 157 ? -12.619 3.458 3.030 1.00 95.62 157 LEU A N 1
ATOM 1266 C CA . LEU A 1 157 ? -13.740 3.711 3.928 1.00 95.62 157 LEU A CA 1
ATOM 1267 C C . LEU A 1 157 ? -14.096 2.473 4.761 1.00 95.62 157 LEU A C 1
ATOM 1269 O O . LEU A 1 157 ? -14.387 2.611 5.950 1.00 95.62 157 LEU A O 1
ATOM 1273 N N . ALA A 1 158 ? -14.031 1.273 4.179 1.00 96.19 158 ALA A N 1
ATOM 1274 C CA . ALA A 1 158 ? -14.233 0.022 4.905 1.00 96.19 158 ALA A CA 1
ATOM 1275 C C . ALA A 1 158 ? -13.142 -0.206 5.968 1.00 96.19 158 ALA A C 1
ATOM 1277 O O . ALA A 1 158 ? -13.447 -0.565 7.107 1.00 96.19 158 ALA A O 1
ATOM 1278 N N . LEU A 1 159 ? -11.884 0.104 5.643 1.00 97.31 159 LEU A N 1
ATOM 1279 C CA . LEU A 1 159 ? -10.766 0.084 6.583 1.00 97.31 159 LEU A CA 1
ATOM 1280 C C . LEU A 1 159 ? -10.950 1.094 7.726 1.00 97.31 159 LEU A C 1
ATOM 1282 O O . LEU A 1 159 ? -10.728 0.739 8.884 1.00 97.31 159 LEU A O 1
ATOM 1286 N N . LEU A 1 160 ? -11.419 2.315 7.448 1.00 97.81 160 LEU A N 1
ATOM 1287 C CA . LEU A 1 160 ? -11.732 3.292 8.500 1.00 97.81 160 LEU A CA 1
ATOM 1288 C C . LEU A 1 160 ? -12.858 2.797 9.425 1.00 97.81 160 LEU A C 1
ATOM 1290 O O . LEU A 1 160 ? -12.752 2.906 10.648 1.00 97.81 160 LEU A O 1
ATOM 1294 N N . SER A 1 161 ? -13.913 2.195 8.876 1.00 97.88 161 SER A N 1
ATOM 1295 C CA . SER A 1 161 ? -14.970 1.584 9.691 1.00 97.88 161 SER A CA 1
ATOM 1296 C C . SER A 1 161 ? -14.448 0.413 10.533 1.00 97.88 161 SER A C 1
ATOM 1298 O O . SER A 1 161 ? -14.790 0.295 11.712 1.00 97.88 161 SER A O 1
ATOM 1300 N N . TRP A 1 162 ? -13.577 -0.427 9.967 1.00 98.00 162 TRP A N 1
ATOM 1301 C CA . TRP A 1 162 ? -12.935 -1.530 10.683 1.00 98.00 162 TRP A CA 1
ATOM 1302 C C . TRP A 1 162 ? -12.029 -1.030 11.820 1.00 98.00 162 TRP A C 1
ATOM 1304 O O . TRP A 1 162 ? -12.091 -1.563 12.928 1.00 98.00 162 TRP A O 1
ATOM 1314 N N . LEU A 1 163 ? -11.253 0.036 11.594 1.00 97.75 163 LEU A N 1
ATOM 1315 C CA . LEU A 1 163 ? -10.445 0.710 12.618 1.00 97.75 163 LEU A CA 1
ATOM 1316 C C . LEU A 1 163 ? -11.305 1.168 13.799 1.00 97.75 163 LEU A C 1
ATOM 1318 O O . LEU A 1 163 ? -10.974 0.903 14.954 1.00 97.75 163 LEU A O 1
ATOM 1322 N N . ALA A 1 164 ? -12.437 1.815 13.518 1.00 97.81 164 ALA A N 1
ATOM 1323 C CA . ALA A 1 164 ? -13.353 2.284 14.552 1.00 97.81 164 ALA A CA 1
ATOM 1324 C C . ALA A 1 164 ? -13.979 1.138 15.360 1.00 97.81 164 ALA A C 1
ATOM 1326 O O . ALA A 1 164 ? -14.118 1.261 16.579 1.00 97.81 164 ALA A O 1
ATOM 1327 N N . ALA A 1 165 ? -14.317 0.023 14.705 1.00 97.88 165 ALA A N 1
ATOM 1328 C CA . ALA A 1 165 ? -14.823 -1.181 15.366 1.00 97.88 165 ALA A CA 1
ATOM 1329 C C . ALA A 1 165 ? -13.760 -1.872 16.243 1.00 97.88 165 ALA A C 1
ATOM 1331 O O . ALA A 1 165 ? -14.102 -2.527 17.226 1.00 97.88 165 ALA A O 1
ATOM 1332 N N . ASN A 1 166 ? -12.476 -1.689 15.923 1.00 97.56 166 ASN A N 1
ATOM 1333 C CA . ASN A 1 166 ? -11.340 -2.279 16.631 1.00 97.56 166 ASN A CA 1
ATOM 1334 C C . ASN A 1 166 ? -10.569 -1.263 17.490 1.00 97.56 166 ASN A C 1
ATOM 1336 O O . ASN A 1 166 ? -9.421 -1.510 17.857 1.00 97.56 166 ASN A O 1
ATOM 1340 N N . GLU A 1 167 ? -11.190 -0.138 17.861 1.00 97.00 167 GLU A N 1
ATOM 1341 C CA . GLU A 1 167 ? -10.552 0.957 18.608 1.00 97.00 167 GLU A CA 1
ATOM 1342 C C . GLU A 1 167 ? -9.733 0.476 19.815 1.00 97.00 167 GLU A C 1
ATOM 1344 O O . GLU A 1 167 ? -8.610 0.933 20.021 1.00 97.00 167 GLU A O 1
ATOM 1349 N N . GLY A 1 168 ? -10.270 -0.461 20.603 1.00 96.62 168 GLY A N 1
ATOM 1350 C CA . GLY A 1 168 ? -9.593 -0.968 21.798 1.00 96.62 168 GLY A CA 1
ATOM 1351 C C . GLY A 1 168 ? -8.235 -1.619 21.509 1.00 96.62 168 GLY A C 1
ATOM 1352 O O . GLY A 1 168 ? -7.343 -1.561 22.352 1.00 96.62 168 GLY A O 1
ATOM 1353 N N . LEU A 1 169 ? -8.044 -2.208 20.323 1.00 95.62 169 LEU A N 1
ATOM 1354 C CA . LEU A 1 169 ? -6.750 -2.743 19.891 1.00 95.62 169 LEU A CA 1
ATOM 1355 C C . LEU A 1 169 ? -5.741 -1.613 19.683 1.00 95.62 169 LEU A C 1
ATOM 1357 O O . LEU A 1 169 ? -4.642 -1.662 20.234 1.00 95.62 169 LEU A O 1
ATOM 1361 N N . PHE A 1 170 ? -6.137 -0.580 18.943 1.00 96.25 170 PHE A N 1
ATOM 1362 C CA . PHE A 1 170 ? -5.262 0.536 18.589 1.00 96.25 170 PHE A CA 1
ATOM 1363 C C . PHE A 1 170 ? -4.955 1.438 19.781 1.00 96.25 170 PHE A C 1
ATOM 1365 O O . PHE A 1 170 ? -3.820 1.870 19.945 1.00 96.25 170 PHE A O 1
ATOM 1372 N N . ARG A 1 171 ? -5.915 1.651 20.685 1.00 95.62 171 ARG A N 1
ATOM 1373 C CA . ARG A 1 171 ? -5.655 2.379 21.933 1.00 95.62 171 ARG A CA 1
ATOM 1374 C C . ARG A 1 171 ? -4.642 1.659 22.819 1.00 95.62 171 ARG A C 1
ATOM 1376 O O . ARG A 1 171 ? -3.701 2.291 23.285 1.00 95.62 171 ARG A O 1
ATOM 1383 N N . ARG A 1 172 ? -4.764 0.335 22.982 1.00 95.81 172 ARG A N 1
ATOM 1384 C CA . ARG A 1 172 ? -3.754 -0.461 23.705 1.00 95.81 172 ARG A CA 1
ATOM 1385 C C . ARG A 1 172 ? -2.382 -0.381 23.048 1.00 95.81 172 ARG A C 1
ATOM 1387 O O . ARG A 1 172 ? -1.393 -0.226 23.754 1.00 95.81 172 ARG A O 1
ATOM 13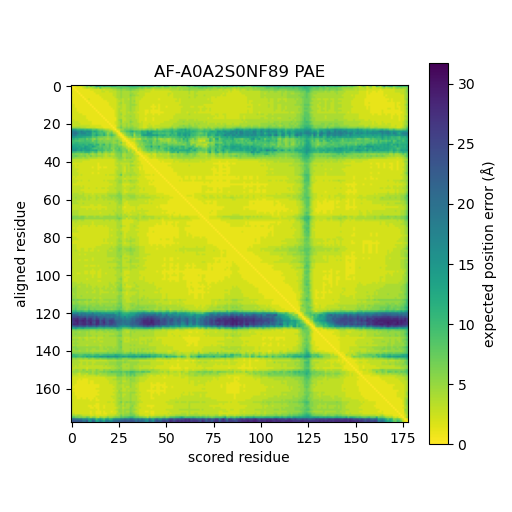94 N N . TYR A 1 173 ? -2.332 -0.470 21.720 1.00 94.94 173 TYR A N 1
ATOM 1395 C CA . TYR A 1 173 ? -1.095 -0.312 20.961 1.00 94.94 173 TYR A CA 1
ATOM 1396 C C . TYR A 1 173 ? -0.424 1.045 21.234 1.00 94.94 173 TYR A C 1
ATOM 1398 O O . TYR A 1 173 ? 0.768 1.097 21.511 1.00 94.94 173 TYR A O 1
ATOM 1406 N N . LEU A 1 174 ? -1.213 2.120 21.276 1.00 95.25 174 LEU A N 1
ATOM 1407 C CA . LEU A 1 174 ? -0.763 3.479 21.595 1.00 95.25 174 LEU A CA 1
ATOM 1408 C C . LEU A 1 174 ? -0.438 3.704 23.088 1.00 95.25 174 LEU A C 1
ATOM 1410 O O . LEU A 1 174 ? -0.206 4.839 23.496 1.00 95.25 174 LEU A O 1
ATOM 1414 N N . GLY A 1 175 ? -0.485 2.670 23.936 1.00 93.25 175 GLY A N 1
ATOM 1415 C CA . GLY A 1 175 ? -0.306 2.805 25.389 1.00 93.25 175 GLY A CA 1
ATOM 1416 C C . GLY A 1 175 ? -1.451 3.540 26.100 1.00 93.25 175 GLY A C 1
ATOM 1417 O O . GLY A 1 175 ? -1.347 3.863 27.282 1.00 93.25 175 GLY A O 1
ATOM 1418 N N . GLN A 1 176 ? -2.561 3.789 25.403 1.00 88.56 176 GLN A N 1
ATOM 1419 C CA . GLN A 1 176 ? -3.768 4.415 25.931 1.00 88.56 176 GLN A CA 1
ATOM 1420 C C . GLN A 1 176 ? -4.669 3.317 26.498 1.00 88.56 176 GLN A C 1
ATOM 1422 O O . GLN A 1 176 ? -5.581 2.818 25.839 1.00 88.56 176 GLN A O 1
ATOM 1427 N N . VAL A 1 177 ? -4.369 2.875 27.713 1.00 73.50 177 VAL A N 1
ATOM 1428 C CA . VAL A 1 177 ? -5.205 1.891 28.404 1.00 73.50 177 VAL A CA 1
ATOM 1429 C C . VAL A 1 177 ? -6.485 2.586 28.881 1.00 73.50 177 VAL A C 1
ATOM 1431 O O . VAL A 1 177 ? -6.410 3.602 29.571 1.00 73.50 177 VAL A O 1
ATOM 1434 N N . GLN A 1 178 ? -7.643 2.047 28.489 1.00 54.69 178 GLN A N 1
ATOM 1435 C CA . GLN A 1 178 ? -8.896 2.224 29.229 1.00 54.69 178 GLN A CA 1
ATOM 1436 C C . GLN A 1 178 ? -9.023 1.106 30.257 1.00 54.69 178 GLN A C 1
ATOM 1438 O O . GLN A 1 178 ? -8.734 -0.054 29.878 1.00 54.69 178 GLN A O 1
#